Protein AF-A0A6N7XH49-F1 (afdb_monomer_lite)

Secondary structure (DSSP, 8-state):
--PPP----------------------PPEEEEEETT-HHHHHHHHHHHHHHT-EEEEEPTTTGGG----TTSEEEEES-TTTS-GGGTTTSEEEEE--SSHHHHHHHHHHHHHHHS---EEEEEETT-HHHHGGGGGSSSEEEEE-S-HHHHHHHHHHHHHTT--EEEEES-TTTS-HHHHHHTT-EEE--SSHHHHHHHHH---TT-EEEEETT-HHHHHHHHHHHHHTT-EEEEE---SPEEEEEE-BTTB------EEEE--HHHHHHHHHHHHHHHTT-TTTEEEE----PPPSEEEEETTEEEEEE-S-TTS--S-EEEEEESTTPPPEEEEE--HHHHHHHHHHHHHHHHHTT--

InterPro domains:
  IPR007253 Cell wall binding repeat 2 [PF04122] (96-181)

Sequence (362 aa):
MRKICFSLIFILSIIFLTTTSQARDIDMENVIVVSKQSPSDILPAVTLSNYIGTDFMLLDKEQISNIKFDKNKNYILVGGKCSLNDNLFKDLNYIRISGENRYETSISVLEYANKHKKVDKVNLVSGNSYADSSIVASSKNISILVSDNIETNTRIKNILDSMGILDRVVVGGNLKIGDDIVSFFNSKRISGKDRYNTSRVFSGINNNGYIYSESGSYFNNIMDARQSLIESKGFILKNSTKTKIIFTLSQVNSRQELSEFLIENDKKLLKLYNDINKGIAENNKSKIIATSPTNTAYAIKIIYNKDILYITDKNLNDNHESMHIAISKNSSHLKEYIVKDNNLIKQLVDSINHSIYSEYSL

Radius of gyration: 27.32 Å; chains: 1; bounding box: 99×54×90 Å

pLDDT: mean 79.16, std 19.07, range [30.12, 98.56]

Organism: NCBI:txid2652282

Structure (mmCIF, N/CA/C/O backbone):
data_AF-A0A6N7XH49-F1
#
_entry.id   AF-A0A6N7XH49-F1
#
loop_
_atom_site.group_PDB
_atom_site.id
_atom_site.type_symbol
_atom_site.label_atom_id
_atom_site.label_alt_id
_atom_site.label_comp_id
_atom_site.label_asym_id
_atom_site.label_entity_id
_atom_site.label_seq_id
_atom_site.pdbx_PDB_ins_code
_atom_site.Cartn_x
_atom_site.Cartn_y
_atom_site.Cartn_z
_atom_site.occupancy
_atom_site.B_iso_or_equiv
_atom_site.auth_seq_id
_atom_site.auth_comp_id
_atom_site.auth_asym_id
_atom_site.auth_atom_id
_atom_site.pdbx_PDB_model_num
ATOM 1 N N . MET A 1 1 ? -63.639 31.528 58.552 1.00 44.09 1 MET A N 1
ATOM 2 C CA . MET A 1 1 ? -62.675 32.178 57.634 1.00 44.09 1 MET A CA 1
ATOM 3 C C . MET A 1 1 ? -61.643 32.965 58.436 1.00 44.09 1 MET A C 1
ATOM 5 O O . MET A 1 1 ? -61.959 34.038 58.921 1.00 44.09 1 MET A O 1
ATOM 9 N N . ARG A 1 2 ? -60.431 32.423 58.594 1.00 32.12 2 ARG A N 1
ATOM 10 C CA . ARG A 1 2 ? -59.195 33.146 58.950 1.00 32.12 2 ARG A CA 1
ATOM 11 C C . ARG A 1 2 ? -58.042 32.283 58.426 1.00 32.12 2 ARG A C 1
ATOM 13 O O . ARG A 1 2 ? -57.845 31.179 58.918 1.00 32.12 2 ARG A O 1
ATOM 20 N N . LYS A 1 3 ? -57.376 32.726 57.356 1.00 36.44 3 LYS A N 1
ATOM 21 C CA . LYS A 1 3 ? -56.193 32.055 56.797 1.00 36.44 3 LYS A CA 1
ATOM 22 C C . LYS A 1 3 ? -54.983 32.480 57.628 1.00 36.44 3 LYS A C 1
ATOM 24 O O . LYS A 1 3 ? -54.671 33.665 57.671 1.00 36.44 3 LYS A O 1
ATOM 29 N N . ILE A 1 4 ? -54.342 31.522 58.292 1.00 36.50 4 ILE A N 1
ATOM 30 C CA . ILE A 1 4 ? -53.039 31.695 58.938 1.00 36.50 4 ILE A CA 1
ATOM 31 C C . ILE A 1 4 ? -51.984 31.267 57.919 1.00 36.50 4 ILE A C 1
ATOM 33 O O . ILE A 1 4 ? -52.044 30.169 57.371 1.00 36.50 4 ILE A O 1
ATOM 37 N N . CYS A 1 5 ? -51.068 32.185 57.632 1.00 35.72 5 CYS A N 1
ATOM 38 C CA . CYS A 1 5 ? -49.926 32.007 56.751 1.00 35.72 5 CYS A CA 1
ATOM 39 C C . CYS A 1 5 ? -48.794 31.363 57.566 1.00 35.72 5 CYS A C 1
ATOM 41 O O . CYS A 1 5 ? -48.322 31.978 58.520 1.00 35.72 5 CYS A O 1
ATOM 43 N N . PHE A 1 6 ? -48.375 30.143 57.222 1.00 33.03 6 PHE A N 1
ATOM 44 C CA . PHE A 1 6 ? -47.138 29.551 57.738 1.00 33.03 6 PHE A CA 1
ATOM 45 C C . PHE A 1 6 ? -46.103 29.534 56.614 1.00 33.03 6 PHE A C 1
ATOM 47 O O . PHE A 1 6 ? -46.231 28.799 55.638 1.00 33.03 6 PHE A O 1
ATOM 54 N N . SER A 1 7 ? -45.098 30.396 56.761 1.00 35.34 7 SER A N 1
ATOM 55 C CA . SER A 1 7 ? -43.869 30.384 55.973 1.00 35.34 7 SER A CA 1
ATOM 56 C C . SER A 1 7 ? -43.038 29.172 56.396 1.00 35.34 7 SER A C 1
ATOM 58 O O . SER A 1 7 ? -42.635 29.074 57.556 1.00 35.34 7 SER A O 1
ATOM 60 N N . LEU A 1 8 ? -42.821 28.231 55.476 1.00 31.81 8 LEU A N 1
ATOM 61 C CA . LEU A 1 8 ? -41.956 27.075 55.690 1.00 31.81 8 LEU A CA 1
ATOM 62 C C . LEU A 1 8 ? -40.540 27.445 55.223 1.00 31.81 8 LEU A C 1
ATOM 64 O O . LEU A 1 8 ? -40.261 27.504 54.027 1.00 31.81 8 LEU A O 1
ATOM 68 N N . ILE A 1 9 ? -39.658 27.734 56.178 1.00 34.97 9 ILE A N 1
ATOM 69 C CA . ILE A 1 9 ? -38.231 27.975 55.938 1.00 34.97 9 ILE A CA 1
ATOM 70 C C . ILE A 1 9 ? -37.566 26.618 55.679 1.00 34.97 9 ILE A C 1
ATOM 72 O O . ILE A 1 9 ? -37.428 25.802 56.587 1.00 34.97 9 ILE A O 1
ATOM 76 N N . PHE A 1 10 ? -37.166 26.369 54.432 1.00 30.12 10 PHE A N 1
ATOM 77 C CA . PHE A 1 10 ? -36.378 25.197 54.053 1.00 30.12 10 PHE A CA 1
ATOM 78 C C . PHE A 1 10 ? -34.899 25.490 54.343 1.00 30.12 10 PHE A C 1
ATOM 80 O O . PHE A 1 10 ? -34.257 26.261 53.630 1.00 30.12 10 PHE A O 1
ATOM 87 N N . ILE A 1 11 ? -34.354 24.908 55.414 1.00 34.72 11 ILE A N 1
ATOM 88 C CA . ILE A 1 11 ? -32.915 24.947 55.698 1.00 34.72 11 ILE A CA 1
ATOM 89 C C . ILE A 1 11 ? -32.252 23.898 54.801 1.00 34.72 11 ILE A C 1
ATOM 91 O O . ILE A 1 11 ? -32.282 22.703 55.093 1.00 34.72 11 ILE A O 1
ATOM 95 N N . LEU A 1 12 ? -31.688 24.346 53.679 1.00 30.44 12 LEU A N 1
ATOM 96 C CA . LEU A 1 12 ? -30.903 23.505 52.780 1.00 30.44 12 LEU A CA 1
ATOM 97 C C . LEU A 1 12 ? -29.551 23.209 53.445 1.00 30.44 12 LEU A C 1
ATOM 99 O O . LEU A 1 12 ? -28.690 24.081 53.558 1.00 30.44 12 LEU A O 1
ATOM 103 N N . SER A 1 13 ? -29.378 21.982 53.924 1.00 34.06 13 SER A N 1
ATOM 104 C CA . SER A 1 13 ? -28.109 21.491 54.460 1.00 34.06 13 SER A CA 1
ATOM 105 C C . SER A 1 13 ? -27.119 21.355 53.300 1.00 34.06 13 SER A C 1
ATOM 107 O O . SER A 1 13 ? -27.245 20.460 52.467 1.00 34.06 13 SER A O 1
ATOM 109 N N . ILE A 1 14 ? -26.145 22.262 53.216 1.00 36.72 14 ILE A N 1
ATOM 110 C CA . ILE A 1 14 ? -25.042 22.162 52.256 1.00 36.72 14 ILE A CA 1
ATOM 111 C C . ILE A 1 14 ? -24.095 21.076 52.769 1.00 36.72 14 ILE A C 1
ATOM 113 O O . ILE A 1 14 ? -23.249 21.317 53.627 1.00 36.72 14 ILE A O 1
ATOM 117 N N . ILE A 1 15 ? -24.260 19.858 52.257 1.00 38.66 15 ILE A N 1
ATOM 118 C CA . ILE A 1 15 ? -23.256 18.808 52.397 1.00 38.66 15 ILE A CA 1
ATOM 119 C C . ILE A 1 15 ? -22.148 19.148 51.400 1.00 38.66 15 ILE A C 1
ATOM 121 O O . ILE A 1 15 ? -22.316 18.992 50.191 1.00 38.66 15 ILE A O 1
ATOM 125 N N . PHE A 1 16 ? -21.012 19.632 51.900 1.00 32.69 16 PHE A N 1
ATOM 126 C CA . PHE A 1 16 ? -19.777 19.659 51.126 1.00 32.69 16 PHE A CA 1
ATOM 127 C C . PHE A 1 16 ? -19.343 18.208 50.877 1.00 32.69 16 PHE A C 1
ATOM 129 O O . PHE A 1 16 ? -18.677 17.602 51.713 1.00 32.69 16 PHE A O 1
ATOM 136 N N . LEU A 1 17 ? -19.722 17.635 49.730 1.00 31.45 17 LEU A N 1
ATOM 137 C CA . LEU A 1 17 ? -18.968 16.515 49.178 1.00 31.45 17 LEU A CA 1
ATOM 138 C C . LEU A 1 17 ? -17.657 17.087 48.644 1.00 31.45 17 LEU A C 1
ATOM 140 O O . LEU A 1 17 ? -17.631 17.763 47.614 1.00 31.45 17 LEU A O 1
ATOM 144 N N . THR A 1 18 ? -16.566 16.820 49.355 1.00 33.66 18 THR A N 1
ATOM 145 C CA . THR A 1 18 ? -15.218 16.963 48.813 1.00 33.66 18 THR A CA 1
ATOM 146 C C . THR A 1 18 ? -15.099 16.005 47.636 1.00 33.66 18 THR A C 1
ATOM 148 O O . THR A 1 18 ? -14.866 14.810 47.817 1.00 33.66 18 THR A O 1
ATOM 151 N N . THR A 1 19 ? -15.314 16.518 46.426 1.00 33.03 19 THR A N 1
ATOM 152 C CA . THR A 1 19 ? -14.930 15.805 45.214 1.00 33.03 19 THR A CA 1
ATOM 153 C C . THR A 1 19 ? -13.417 15.677 45.262 1.00 33.03 19 THR A C 1
ATOM 155 O O . THR A 1 19 ? -12.672 16.658 45.231 1.00 33.03 19 THR A O 1
ATOM 158 N N . THR A 1 20 ? -12.954 14.444 45.440 1.00 34.53 20 THR A N 1
ATOM 159 C CA . THR A 1 20 ? -11.576 14.097 45.145 1.00 34.53 20 THR A CA 1
ATOM 160 C C . THR A 1 20 ? -11.312 14.530 43.710 1.00 34.53 20 THR A C 1
ATOM 162 O O . THR A 1 20 ? -12.116 14.289 42.810 1.00 34.53 20 THR A O 1
ATOM 165 N N . SER A 1 21 ? -10.208 15.243 43.522 1.00 38.50 21 SER A N 1
ATOM 166 C CA . SER A 1 21 ? -9.687 15.647 42.224 1.00 38.50 21 SER A CA 1
ATOM 167 C C . SER A 1 21 ? -9.434 14.404 41.362 1.00 38.50 21 SER A C 1
ATOM 169 O O . SER A 1 21 ? -8.310 13.910 41.301 1.00 38.50 21 SER A O 1
ATOM 171 N N . GLN A 1 22 ? -10.458 13.893 40.677 1.00 36.94 22 GLN A N 1
ATOM 172 C CA . GLN A 1 22 ? -10.236 13.210 39.415 1.00 36.94 22 GLN A CA 1
ATOM 173 C C . GLN A 1 22 ? -9.822 14.295 38.431 1.00 36.94 22 GLN A C 1
ATOM 175 O O . GLN A 1 22 ? -10.627 15.137 38.025 1.00 36.94 22 GLN A O 1
ATOM 180 N N . ALA A 1 23 ? -8.528 14.304 38.109 1.00 34.19 23 ALA A N 1
ATOM 181 C CA . ALA A 1 23 ? -8.053 14.928 36.893 1.00 34.19 23 ALA A CA 1
ATOM 182 C C . ALA A 1 23 ? -9.012 14.511 35.772 1.00 34.19 23 ALA A C 1
ATOM 184 O O . ALA A 1 23 ? -9.321 13.330 35.623 1.00 34.19 23 ALA A O 1
ATOM 185 N N . ARG A 1 24 ? -9.552 15.488 35.042 1.00 34.00 24 ARG A N 1
ATOM 186 C CA . ARG A 1 24 ? -10.224 15.195 33.782 1.00 34.00 24 ARG A CA 1
ATOM 187 C C . ARG A 1 24 ? -9.168 14.519 32.917 1.00 34.00 24 ARG A C 1
ATOM 189 O O . ARG A 1 24 ? -8.242 15.204 32.487 1.00 34.00 24 ARG A O 1
ATOM 196 N N . ASP A 1 25 ? -9.285 13.212 32.709 1.00 37.34 25 ASP A N 1
ATOM 197 C CA . ASP A 1 25 ? -8.645 12.554 31.579 1.00 37.34 25 ASP A CA 1
ATOM 198 C C . ASP A 1 25 ? -9.188 13.276 30.348 1.00 37.34 25 ASP A C 1
ATOM 200 O O . ASP A 1 25 ? -10.340 13.108 29.945 1.00 37.34 25 ASP A O 1
ATOM 204 N N . ILE A 1 26 ? -8.396 14.208 29.825 1.00 44.50 26 ILE A N 1
ATOM 205 C CA . ILE A 1 26 ? -8.597 14.701 28.474 1.00 44.50 26 ILE A CA 1
ATOM 206 C C . ILE A 1 26 ? -8.398 13.449 27.631 1.00 44.50 26 ILE A C 1
ATOM 208 O O . ILE A 1 26 ? -7.299 12.898 27.630 1.00 44.50 26 ILE A O 1
ATOM 212 N N . ASP A 1 27 ? -9.463 12.959 26.997 1.00 62.69 27 ASP A N 1
ATOM 213 C CA . ASP A 1 27 ? -9.373 11.908 25.988 1.00 62.69 27 ASP A CA 1
ATOM 214 C C . ASP A 1 27 ? -8.509 12.471 24.855 1.00 62.69 27 ASP A C 1
ATOM 216 O O . ASP A 1 27 ? -8.976 13.221 23.995 1.00 62.69 27 ASP A O 1
ATOM 220 N N . MET A 1 28 ? -7.195 12.284 24.989 1.00 71.12 28 MET A N 1
ATOM 221 C CA . MET A 1 28 ? -6.205 12.882 24.109 1.00 71.12 28 MET A CA 1
ATOM 222 C C . MET A 1 28 ? -6.450 12.334 22.711 1.00 71.12 28 MET A C 1
ATOM 224 O O . MET A 1 28 ? -6.465 11.121 22.494 1.00 71.12 28 MET A O 1
ATOM 228 N N . GLU A 1 29 ? -6.630 13.244 21.759 1.00 88.50 29 GLU A N 1
ATOM 229 C CA . GLU A 1 29 ? -6.906 12.884 20.378 1.00 88.50 29 GLU A CA 1
ATOM 230 C C . GLU A 1 29 ? -5.780 11.994 19.837 1.00 88.50 29 GLU A C 1
ATOM 232 O O . GLU A 1 29 ? -4.592 12.319 19.939 1.00 88.50 29 GLU A O 1
ATOM 237 N N . ASN A 1 30 ? -6.161 10.846 19.279 1.00 92.44 30 ASN A N 1
ATOM 238 C CA . ASN A 1 30 ? -5.215 9.947 18.636 1.00 92.44 30 ASN A CA 1
ATOM 239 C C . ASN A 1 30 ? -4.807 10.509 17.264 1.00 92.44 30 ASN A C 1
ATOM 241 O O . ASN A 1 30 ? -5.609 11.136 16.571 1.00 92.44 30 ASN A O 1
ATOM 245 N N . VAL A 1 31 ? -3.565 10.253 16.860 1.00 95.88 31 VAL A N 1
ATOM 246 C CA . VAL A 1 31 ? -3.043 10.507 15.514 1.00 95.88 31 VAL A CA 1
ATOM 247 C C . VAL A 1 31 ? -2.265 9.281 15.074 1.00 95.88 31 VAL A C 1
ATOM 249 O O . VAL A 1 31 ? -1.282 8.895 15.710 1.00 95.88 31 VAL A O 1
ATOM 252 N N . ILE A 1 32 ? -2.665 8.669 13.964 1.00 96.50 32 ILE A N 1
ATOM 253 C CA . ILE A 1 32 ? -1.879 7.596 13.355 1.00 96.50 32 ILE A CA 1
ATOM 254 C C . ILE A 1 32 ? -0.749 8.206 12.546 1.00 96.50 32 ILE A C 1
ATOM 256 O O . ILE A 1 32 ? -0.992 9.024 11.665 1.00 96.50 32 ILE A O 1
ATOM 260 N N . VAL A 1 33 ? 0.478 7.776 12.820 1.00 95.44 33 VAL A N 1
ATOM 261 C CA . VAL A 1 33 ? 1.678 8.229 12.123 1.00 95.44 33 VAL A CA 1
ATOM 262 C C . VAL A 1 33 ? 2.291 7.067 11.363 1.00 95.44 33 VAL A C 1
ATOM 264 O O . VAL A 1 33 ? 2.567 6.020 11.944 1.00 95.44 33 VAL A O 1
ATOM 267 N N . VAL A 1 34 ? 2.560 7.255 10.076 1.00 92.56 34 VAL A N 1
ATOM 268 C CA . VAL A 1 34 ? 3.302 6.288 9.257 1.00 92.56 34 VAL A CA 1
ATOM 269 C C . VAL A 1 34 ? 4.401 6.998 8.488 1.00 92.56 34 VAL A C 1
ATOM 271 O O . VAL A 1 34 ? 4.222 8.125 8.032 1.00 92.56 34 VAL A O 1
ATOM 274 N N . SER A 1 35 ? 5.556 6.355 8.349 1.00 85.50 35 SER A N 1
ATOM 275 C CA . SER A 1 35 ? 6.638 6.903 7.536 1.00 85.50 35 SER A CA 1
ATOM 276 C C . SER A 1 35 ? 6.305 6.759 6.061 1.00 85.50 35 SER A C 1
ATOM 278 O O . SER A 1 35 ? 5.970 5.668 5.595 1.00 85.50 35 SER A O 1
ATOM 280 N N . LYS A 1 36 ? 6.488 7.841 5.308 1.00 79.25 36 LYS A N 1
ATOM 281 C CA . LYS A 1 36 ? 6.398 7.808 3.854 1.00 79.25 36 LYS A CA 1
ATOM 282 C C . LYS A 1 36 ? 7.424 6.838 3.262 1.00 79.25 36 LYS A C 1
ATOM 284 O O . LYS A 1 36 ? 7.084 6.088 2.357 1.00 79.25 36 LYS A O 1
ATOM 289 N N . GLN A 1 37 ? 8.601 6.715 3.883 1.00 73.00 37 GLN A N 1
ATOM 290 C CA . GLN A 1 37 ? 9.657 5.764 3.513 1.00 73.00 37 GLN A CA 1
ATOM 291 C C . GLN A 1 37 ? 9.303 4.285 3.770 1.00 73.00 37 GLN A C 1
ATOM 293 O O . GLN A 1 37 ? 10.103 3.413 3.430 1.00 73.00 37 GLN A O 1
ATOM 298 N N . SER A 1 38 ? 8.125 3.972 4.328 1.00 75.88 38 SER A N 1
ATOM 299 C CA . SER A 1 38 ? 7.613 2.598 4.427 1.00 75.88 38 SER A CA 1
ATOM 300 C C . SER A 1 38 ? 6.293 2.423 3.667 1.00 75.88 38 SER A C 1
ATOM 302 O O . SER A 1 38 ? 5.227 2.323 4.278 1.00 75.88 38 SER A O 1
ATOM 304 N N . PRO A 1 39 ? 6.327 2.333 2.323 1.00 71.62 39 PRO A N 1
ATOM 305 C CA . PRO A 1 39 ? 5.120 2.257 1.496 1.00 71.62 39 PRO A CA 1
ATOM 306 C C . PRO A 1 39 ? 4.195 1.110 1.889 1.00 71.62 39 PRO A C 1
ATOM 308 O O . PRO A 1 39 ? 2.971 1.235 1.884 1.00 71.62 39 PRO A O 1
ATOM 311 N N . SER A 1 40 ? 4.787 -0.020 2.269 1.00 75.94 40 SER A 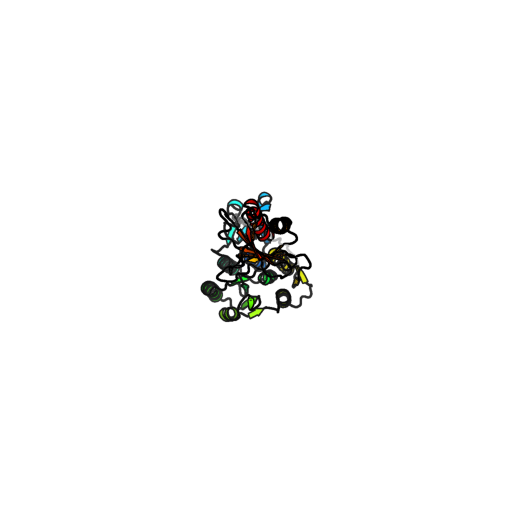N 1
ATOM 312 C CA . SER A 1 40 ? 4.048 -1.209 2.669 1.00 75.94 40 SER A CA 1
ATOM 313 C C . SER A 1 40 ? 3.242 -1.032 3.956 1.00 75.94 40 SER A C 1
ATOM 315 O O . SER A 1 40 ? 2.267 -1.753 4.141 1.00 75.94 40 SER A O 1
ATOM 317 N N . ASP A 1 41 ? 3.607 -0.070 4.808 1.00 85.69 41 ASP A N 1
ATOM 318 C CA . ASP A 1 41 ? 2.907 0.211 6.064 1.00 85.69 41 ASP A CA 1
A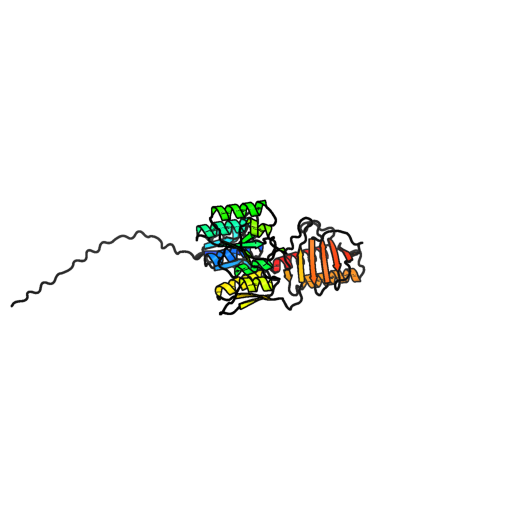TOM 319 C C . ASP A 1 41 ? 1.825 1.295 5.898 1.00 85.69 41 ASP A C 1
ATOM 321 O O . ASP A 1 41 ? 0.905 1.370 6.714 1.00 85.69 41 ASP A O 1
ATOM 325 N N . ILE A 1 42 ? 1.884 2.106 4.828 1.00 89.12 42 ILE A N 1
ATOM 326 C CA . ILE A 1 42 ? 0.946 3.219 4.593 1.00 89.12 42 ILE A CA 1
ATOM 327 C C . ILE A 1 42 ? -0.496 2.715 4.496 1.00 89.12 42 ILE A C 1
ATOM 329 O O . ILE A 1 42 ? -1.385 3.278 5.132 1.00 89.12 42 ILE A O 1
ATOM 333 N N . LEU A 1 43 ? -0.753 1.654 3.727 1.00 91.19 43 LEU A N 1
ATOM 334 C CA . LEU A 1 43 ? -2.120 1.167 3.524 1.00 91.19 43 LEU A CA 1
ATOM 335 C C . LEU A 1 43 ? -2.749 0.585 4.806 1.00 91.19 43 LEU A C 1
ATOM 337 O O . LEU A 1 43 ? -3.865 0.998 5.144 1.00 91.19 43 LEU A O 1
ATOM 341 N N . PRO A 1 44 ? -2.073 -0.305 5.566 1.00 93.69 44 PRO A N 1
ATOM 342 C CA . PRO A 1 44 ? -2.544 -0.692 6.894 1.00 93.69 44 PRO A CA 1
ATOM 343 C C . PRO A 1 44 ? -2.802 0.516 7.808 1.00 93.69 44 PRO A C 1
ATOM 345 O O . PRO A 1 44 ? -3.866 0.601 8.417 1.00 93.69 44 PRO A O 1
ATOM 348 N N . ALA A 1 45 ? -1.896 1.498 7.847 1.00 95.88 45 ALA A N 1
ATOM 349 C CA . ALA A 1 45 ? -2.046 2.688 8.686 1.00 95.88 45 ALA A CA 1
ATOM 350 C C . ALA A 1 45 ? -3.262 3.553 8.303 1.00 95.88 45 ALA A C 1
ATOM 352 O O . ALA A 1 45 ? -4.059 3.932 9.163 1.00 95.88 45 ALA A O 1
ATOM 353 N N . VAL A 1 46 ? -3.442 3.839 7.010 1.00 96.44 46 VAL A N 1
ATOM 354 C CA . VAL A 1 46 ? -4.582 4.624 6.510 1.00 96.44 46 VAL A CA 1
ATOM 355 C C . VAL A 1 46 ? -5.896 3.906 6.778 1.00 96.44 46 VAL A C 1
ATOM 357 O O . VAL A 1 46 ? -6.861 4.536 7.210 1.00 96.44 46 VAL A O 1
ATOM 360 N N . THR A 1 47 ? -5.948 2.591 6.566 1.00 96.81 47 THR A N 1
ATOM 361 C CA . THR A 1 47 ? -7.183 1.827 6.793 1.00 96.81 47 THR A CA 1
ATOM 362 C C . THR A 1 47 ? -7.515 1.696 8.275 1.00 96.81 47 THR A C 1
ATOM 364 O O . THR A 1 47 ? -8.689 1.795 8.626 1.00 96.81 47 THR A O 1
ATOM 367 N N . LEU A 1 48 ? -6.511 1.607 9.159 1.00 97.69 48 LEU A N 1
ATOM 368 C CA . LEU A 1 48 ? -6.716 1.742 10.602 1.00 97.69 48 LEU A CA 1
ATOM 369 C C . LEU A 1 48 ? -7.320 3.102 10.949 1.00 97.69 48 LEU A C 1
ATOM 371 O O . LEU A 1 48 ? -8.317 3.168 11.665 1.00 97.69 48 LEU A O 1
ATOM 375 N N . SER A 1 49 ? -6.756 4.177 10.395 1.00 96.50 49 SER A N 1
ATOM 376 C CA . SER A 1 49 ? -7.243 5.534 10.626 1.00 96.50 49 SER A CA 1
ATOM 377 C C . SER A 1 49 ? -8.683 5.728 10.158 1.00 96.50 49 SER A C 1
ATOM 379 O O . SER A 1 49 ? -9.505 6.253 10.908 1.00 96.50 49 SER A O 1
ATOM 381 N N . ASN A 1 50 ? -9.017 5.235 8.965 1.00 96.44 50 ASN A N 1
ATOM 382 C CA . ASN A 1 50 ? -10.382 5.244 8.441 1.00 96.44 50 ASN A CA 1
ATOM 383 C C . ASN A 1 50 ? -11.350 4.438 9.322 1.00 96.44 50 ASN A C 1
ATOM 385 O O . ASN A 1 50 ? -12.515 4.812 9.467 1.00 96.44 50 ASN A O 1
ATOM 389 N N . TYR A 1 51 ? -10.882 3.313 9.869 1.00 96.44 51 TYR A N 1
ATOM 390 C CA . TYR A 1 51 ? -11.690 2.392 10.662 1.00 96.44 51 TYR A CA 1
ATOM 391 C C . TYR A 1 51 ? -12.054 2.965 12.035 1.00 96.44 51 TYR A C 1
ATOM 393 O O . TYR A 1 51 ? -13.224 2.905 12.430 1.00 96.44 51 TYR A O 1
ATOM 401 N N . ILE A 1 52 ? -11.073 3.536 12.743 1.00 93.44 52 ILE A N 1
ATOM 402 C CA . ILE A 1 52 ? -11.281 4.110 14.082 1.00 93.44 52 ILE A CA 1
ATOM 403 C C . ILE A 1 52 ? -11.701 5.587 14.049 1.00 93.44 52 ILE A C 1
ATOM 405 O O . ILE A 1 52 ? -12.178 6.093 15.057 1.00 93.44 52 ILE A O 1
ATOM 409 N N . GLY A 1 53 ? -11.589 6.262 12.898 1.00 92.19 53 GLY A N 1
ATOM 410 C CA . GLY A 1 53 ? -12.037 7.646 12.717 1.00 92.19 53 GLY A CA 1
ATOM 411 C C . GLY A 1 53 ? -11.101 8.682 13.341 1.00 92.19 53 GLY A C 1
ATOM 412 O O . GLY A 1 53 ? -11.571 9.627 13.961 1.00 92.19 53 GLY A O 1
ATOM 413 N N . THR A 1 54 ? -9.790 8.488 13.197 1.00 90.62 54 THR A N 1
ATOM 414 C CA . THR A 1 54 ? -8.740 9.336 13.793 1.00 90.62 54 THR A CA 1
ATOM 415 C C . THR A 1 54 ? -7.929 10.067 12.724 1.00 90.62 54 THR A C 1
ATOM 417 O O . THR A 1 54 ? -7.923 9.659 11.556 1.00 90.62 54 THR A O 1
ATOM 420 N N . ASP A 1 55 ? -7.195 11.105 13.116 1.00 93.12 55 ASP A N 1
ATOM 421 C CA . ASP A 1 55 ? -6.246 11.790 12.247 1.00 93.12 55 ASP A CA 1
ATOM 422 C C . ASP A 1 55 ? -5.163 10.843 11.711 1.00 93.12 55 ASP A C 1
ATOM 424 O O . ASP A 1 55 ? -4.738 9.881 12.356 1.00 93.12 55 ASP A O 1
ATOM 428 N N . PHE A 1 56 ? -4.710 11.133 10.495 1.00 93.19 56 PHE A N 1
ATOM 429 C CA . PHE A 1 56 ? -3.635 10.414 9.825 1.00 93.19 56 PHE A CA 1
ATOM 430 C C . PHE A 1 56 ? -2.537 11.398 9.447 1.00 93.19 56 PHE A C 1
ATOM 432 O O . PHE A 1 56 ? -2.780 12.375 8.740 1.00 93.19 56 PHE A O 1
ATOM 439 N N . MET A 1 57 ? -1.325 11.107 9.894 1.00 92.75 57 MET A N 1
ATOM 440 C CA . MET A 1 57 ? -0.130 11.874 9.620 1.00 92.75 57 MET A CA 1
ATOM 441 C C . MET A 1 57 ? 0.870 11.002 8.873 1.00 92.75 57 MET A C 1
ATOM 443 O O . MET A 1 57 ? 1.349 9.977 9.356 1.00 92.75 57 MET A O 1
ATOM 447 N N . LEU A 1 58 ? 1.229 11.454 7.683 1.00 88.94 58 LEU A N 1
ATOM 448 C CA . LEU A 1 58 ? 2.325 10.881 6.931 1.00 88.94 58 LEU A CA 1
ATOM 449 C C . LEU A 1 58 ? 3.612 11.617 7.300 1.00 88.94 58 LEU A C 1
ATOM 451 O O . LEU A 1 58 ? 3.735 12.815 7.055 1.00 88.94 58 LEU A O 1
ATOM 455 N N . LEU A 1 59 ? 4.567 10.900 7.883 1.00 87.88 59 LEU A N 1
ATOM 456 C CA . LEU A 1 59 ? 5.858 11.458 8.245 1.00 87.88 59 LEU A CA 1
ATOM 457 C C . LEU A 1 59 ? 6.840 11.324 7.089 1.00 87.88 59 LEU A C 1
ATOM 459 O O . LEU A 1 59 ? 7.194 10.210 6.697 1.00 87.88 59 LEU A O 1
ATOM 463 N N . ASP A 1 60 ? 7.332 12.457 6.605 1.00 82.94 60 ASP A N 1
ATOM 464 C CA . ASP A 1 60 ? 8.412 12.488 5.635 1.00 82.94 60 ASP A CA 1
ATOM 465 C C . ASP A 1 60 ? 9.755 12.745 6.306 1.00 82.94 60 ASP A C 1
ATOM 467 O O . ASP A 1 60 ? 9.930 13.776 6.959 1.00 82.94 60 ASP A O 1
ATOM 471 N N . LYS A 1 61 ? 10.722 11.836 6.133 1.00 72.44 61 LYS A N 1
ATOM 472 C CA . LYS A 1 61 ? 12.058 11.989 6.711 1.00 72.44 61 LYS A CA 1
ATOM 473 C C . LYS A 1 61 ? 12.735 13.308 6.336 1.00 72.44 61 LYS A C 1
ATOM 475 O O . LYS A 1 61 ? 13.450 13.859 7.170 1.00 72.44 61 LYS A O 1
ATOM 480 N N . GLU A 1 62 ? 12.489 13.823 5.133 1.00 69.56 62 GLU A N 1
ATOM 481 C CA . GLU A 1 62 ? 13.059 15.095 4.667 1.00 69.56 62 GLU A CA 1
ATOM 482 C C . GLU A 1 62 ? 12.465 16.310 5.403 1.00 69.56 62 GLU A C 1
ATOM 484 O O . GLU A 1 62 ? 13.131 17.332 5.558 1.00 69.56 62 GLU A O 1
ATOM 489 N N . GLN A 1 63 ? 11.252 16.175 5.949 1.00 70.94 63 GLN A N 1
ATOM 490 C CA . GLN A 1 63 ? 10.528 17.244 6.643 1.00 70.94 63 GLN A CA 1
ATOM 491 C C . GLN A 1 63 ? 10.548 17.104 8.171 1.00 70.94 63 GLN A C 1
ATOM 493 O O . GLN A 1 63 ? 10.065 17.996 8.870 1.00 70.94 63 GLN A O 1
ATOM 498 N N . ILE A 1 64 ? 11.140 16.028 8.708 1.00 75.19 64 ILE A N 1
ATOM 499 C CA . ILE A 1 64 ? 11.192 15.745 10.153 1.00 75.19 64 ILE A CA 1
ATOM 500 C C . ILE A 1 64 ? 11.706 16.939 10.964 1.00 75.19 64 ILE A C 1
ATOM 502 O O . ILE A 1 64 ? 11.166 17.215 12.033 1.00 75.19 64 ILE A O 1
ATOM 506 N N . SER A 1 65 ? 12.717 17.666 10.475 1.00 74.12 65 SER A N 1
ATOM 507 C CA . SER A 1 65 ? 13.308 18.799 11.206 1.00 74.12 65 SER A CA 1
ATOM 508 C C . SER A 1 65 ? 12.332 19.952 11.452 1.00 74.12 65 SER A C 1
ATOM 510 O O . SER A 1 65 ? 12.563 20.765 12.345 1.00 74.12 65 SER A O 1
ATOM 512 N N . ASN A 1 66 ? 11.253 20.032 10.672 1.00 77.94 66 ASN A N 1
ATOM 513 C CA . ASN A 1 66 ? 10.297 21.137 10.701 1.00 77.94 66 ASN A CA 1
ATOM 514 C C . ASN A 1 66 ? 8.995 20.773 11.427 1.00 77.94 66 ASN A C 1
ATOM 516 O O . ASN A 1 66 ? 8.121 21.625 11.596 1.00 77.94 66 ASN A O 1
ATOM 520 N N . ILE A 1 67 ? 8.852 19.519 11.860 1.00 83.44 67 ILE A N 1
ATOM 521 C CA . ILE A 1 67 ? 7.624 19.024 12.468 1.00 83.44 67 ILE A CA 1
ATOM 522 C C . ILE A 1 67 ? 7.607 19.354 13.956 1.00 83.44 67 ILE A C 1
ATOM 524 O O . ILE A 1 67 ? 8.509 19.002 14.714 1.00 83.44 67 ILE A O 1
ATOM 528 N N . LYS A 1 68 ? 6.532 20.020 14.380 1.00 86.50 68 LYS A N 1
ATOM 529 C CA . LYS A 1 68 ? 6.216 20.253 15.787 1.00 86.50 68 LYS A CA 1
ATOM 530 C C . LYS A 1 68 ? 5.059 19.348 16.176 1.00 86.50 68 LYS A C 1
ATOM 532 O O . LYS A 1 68 ? 3.926 19.594 15.776 1.00 86.50 68 LYS A O 1
ATOM 537 N N . PHE A 1 69 ? 5.360 18.310 16.943 1.00 90.25 69 PHE A N 1
ATOM 538 C CA . PHE A 1 69 ? 4.341 17.435 17.503 1.00 90.25 69 PHE A CA 1
ATOM 539 C C . PHE A 1 69 ? 3.606 18.135 18.649 1.00 90.25 69 PHE A C 1
ATOM 541 O O . PHE A 1 69 ? 4.228 18.745 19.524 1.00 90.25 69 PHE A O 1
ATOM 548 N N . ASP A 1 70 ? 2.282 18.032 18.647 1.00 91.81 70 ASP A N 1
ATOM 549 C CA . ASP A 1 70 ? 1.445 18.447 19.766 1.00 91.81 70 ASP A CA 1
ATOM 550 C C . ASP A 1 70 ? 1.596 17.442 20.916 1.00 91.81 70 ASP A C 1
ATOM 552 O O . ASP A 1 70 ? 1.368 16.244 20.737 1.00 91.81 70 ASP A O 1
ATOM 556 N N . LYS A 1 71 ? 1.996 17.929 22.094 1.00 92.06 71 LYS A N 1
ATOM 557 C CA . LYS A 1 71 ? 2.177 17.107 23.300 1.00 92.06 71 LYS A CA 1
ATOM 558 C C . LYS A 1 71 ? 0.852 16.663 23.926 1.00 92.06 71 LYS A C 1
ATOM 560 O O . LYS A 1 71 ? 0.866 15.769 24.763 1.00 92.06 71 LYS A O 1
ATOM 565 N N . ASN A 1 72 ? -0.267 17.265 23.522 1.00 92.69 72 ASN A N 1
ATOM 566 C CA . ASN A 1 72 ? -1.608 16.926 24.001 1.00 92.69 72 ASN A CA 1
ATOM 567 C C . ASN A 1 72 ? -2.301 15.852 23.140 1.00 92.69 72 ASN A C 1
ATOM 569 O O . ASN A 1 72 ? -3.482 15.581 23.347 1.00 92.69 72 ASN A O 1
ATOM 573 N N . LYS A 1 73 ? -1.587 15.240 22.186 1.00 94.44 73 LYS A N 1
ATOM 574 C CA . LYS A 1 73 ? -2.087 14.145 21.344 1.00 94.44 73 LYS A CA 1
ATOM 575 C C . LYS A 1 73 ? -1.381 12.824 21.645 1.00 94.44 73 LYS A C 1
ATOM 577 O O . LYS A 1 73 ? -0.230 12.805 22.084 1.00 94.44 73 LYS A O 1
ATOM 582 N N . ASN A 1 74 ? -2.079 11.728 21.370 1.00 94.88 74 ASN A N 1
ATOM 583 C CA . ASN A 1 74 ? -1.540 10.373 21.432 1.00 94.88 74 ASN A CA 1
ATOM 584 C C . ASN A 1 74 ? -1.123 9.925 20.033 1.00 94.88 74 ASN A C 1
ATOM 586 O O . ASN A 1 74 ? -1.917 9.993 19.097 1.00 94.88 74 ASN A O 1
ATOM 590 N N . TYR A 1 75 ? 0.097 9.421 19.876 1.00 95.94 75 TYR A N 1
ATOM 591 C CA . TYR A 1 75 ? 0.598 8.988 18.572 1.00 95.94 75 TYR A CA 1
ATOM 592 C C . TYR A 1 75 ? 0.573 7.465 18.441 1.00 95.94 75 TYR A C 1
ATOM 594 O O . TYR A 1 75 ? 1.128 6.737 19.259 1.00 95.94 75 TYR A O 1
ATOM 602 N N . ILE A 1 76 ? -0.038 6.969 17.372 1.00 97.00 76 ILE A N 1
ATOM 603 C CA . ILE A 1 76 ? -0.043 5.550 17.017 1.00 97.00 76 ILE A CA 1
ATOM 604 C C . ILE A 1 76 ? 0.905 5.377 15.836 1.00 97.00 76 ILE A C 1
ATOM 606 O O . ILE A 1 76 ? 0.556 5.664 14.693 1.00 97.00 76 ILE A O 1
ATOM 610 N N . LEU A 1 77 ? 2.126 4.932 16.111 1.00 96.56 77 LEU A N 1
ATOM 611 C CA . LEU A 1 77 ? 3.159 4.745 15.099 1.00 96.56 77 LEU A CA 1
ATOM 612 C C . LEU A 1 77 ? 2.932 3.414 14.385 1.00 96.56 77 LEU A C 1
ATOM 614 O O . LEU A 1 77 ? 3.029 2.363 15.014 1.00 96.56 77 LEU A O 1
ATOM 618 N N . VAL A 1 78 ? 2.671 3.434 13.083 1.00 96.25 78 VAL A N 1
ATOM 619 C CA . VAL A 1 78 ? 2.546 2.220 12.270 1.00 96.25 78 VAL A CA 1
ATOM 620 C C . VAL A 1 78 ? 3.821 2.030 11.452 1.00 96.25 78 VAL A C 1
ATOM 622 O O . VAL A 1 78 ? 4.216 2.909 10.688 1.00 96.25 78 VAL A O 1
ATOM 625 N N . GLY A 1 79 ? 4.472 0.880 11.629 1.00 88.94 79 GLY A N 1
ATOM 626 C CA . GLY A 1 79 ? 5.720 0.521 10.952 1.00 88.94 79 GLY A CA 1
ATOM 627 C C . GLY A 1 79 ? 6.929 0.399 11.882 1.00 88.94 79 GLY A C 1
ATOM 628 O O . GLY A 1 79 ? 6.889 0.743 13.066 1.00 88.94 79 GLY A O 1
ATOM 629 N N . GLY A 1 80 ? 8.018 -0.157 11.351 1.00 84.62 80 GLY A N 1
ATOM 630 C CA . GLY A 1 80 ? 9.224 -0.488 12.118 1.00 84.62 80 GLY A CA 1
ATOM 631 C C . GLY A 1 80 ? 10.078 0.717 12.541 1.00 84.62 80 GLY A C 1
ATOM 632 O O . GLY A 1 80 ? 9.913 1.842 12.069 1.00 84.62 80 GLY A O 1
ATOM 633 N N . LYS A 1 81 ? 11.065 0.473 13.415 1.00 86.50 81 LYS A N 1
ATOM 634 C CA . LYS A 1 81 ? 11.983 1.519 13.916 1.00 86.50 81 LYS A CA 1
ATOM 635 C C . LYS A 1 81 ? 12.903 2.103 12.839 1.00 86.50 81 LYS A C 1
ATOM 637 O O . LYS A 1 81 ? 13.354 3.238 12.966 1.00 86.50 81 LYS A O 1
ATOM 642 N N . CYS A 1 82 ? 13.180 1.334 11.784 1.00 76.94 82 CYS A N 1
ATOM 643 C CA . CYS A 1 82 ? 13.996 1.783 10.655 1.00 76.94 82 CYS A CA 1
ATOM 644 C C . CYS A 1 82 ? 13.317 2.907 9.858 1.00 76.94 82 CYS A C 1
ATOM 646 O O . CYS A 1 82 ? 14.010 3.781 9.342 1.00 76.94 82 CYS A O 1
ATOM 648 N N . SER A 1 83 ? 11.982 2.898 9.772 1.00 74.06 83 SER A N 1
ATOM 649 C CA . SER A 1 83 ? 11.203 3.903 9.045 1.00 74.06 83 SER A CA 1
ATOM 650 C C . SER A 1 83 ? 10.708 5.030 9.959 1.00 74.06 83 SER A C 1
ATOM 652 O O . SER A 1 83 ? 10.723 6.194 9.567 1.00 74.06 83 SER A O 1
ATOM 654 N N . LEU A 1 84 ? 10.352 4.713 11.207 1.00 84.38 84 LEU A N 1
ATOM 655 C CA . LEU A 1 84 ? 9.955 5.678 12.236 1.00 84.38 84 LEU A CA 1
ATOM 656 C C . LEU A 1 84 ? 10.842 5.531 13.473 1.00 84.38 84 LEU A C 1
ATOM 658 O O . LEU A 1 84 ? 10.625 4.628 14.277 1.00 84.38 84 LEU A O 1
ATOM 662 N N . ASN A 1 85 ? 11.813 6.422 13.666 1.00 87.25 85 ASN A N 1
ATOM 663 C CA . ASN A 1 85 ? 12.719 6.356 14.816 1.00 87.25 85 ASN A CA 1
ATOM 664 C C . ASN A 1 85 ? 12.013 6.785 16.121 1.00 87.25 85 ASN A C 1
ATOM 666 O O . ASN A 1 85 ? 11.459 7.881 16.186 1.00 87.25 85 ASN A O 1
ATOM 670 N N . ASP A 1 86 ? 12.087 5.956 17.170 1.00 87.94 86 ASP A N 1
ATOM 671 C CA . ASP A 1 86 ? 11.513 6.232 18.503 1.00 87.94 86 ASP A CA 1
ATOM 672 C C . ASP A 1 86 ? 12.012 7.560 19.104 1.00 87.94 86 ASP A C 1
ATOM 674 O O . ASP A 1 86 ? 11.272 8.244 19.808 1.00 87.94 86 ASP A O 1
ATOM 678 N N . ASN A 1 87 ? 13.245 7.975 18.790 1.00 89.94 87 ASN A N 1
ATOM 679 C CA . ASN A 1 87 ? 13.830 9.215 19.309 1.00 89.94 87 ASN A CA 1
ATOM 680 C C . ASN A 1 87 ? 13.048 10.472 18.903 1.00 89.94 87 ASN A C 1
ATOM 682 O O . ASN A 1 87 ? 13.144 11.484 19.594 1.00 89.94 87 ASN A O 1
ATOM 686 N N . LEU A 1 88 ? 12.275 10.416 17.813 1.00 88.62 88 LEU A N 1
ATOM 687 C CA . LEU A 1 88 ? 11.407 11.513 17.372 1.00 88.62 88 LEU A CA 1
ATOM 688 C C . LEU A 1 88 ? 10.200 11.707 18.298 1.00 88.62 88 LEU A C 1
ATOM 690 O O . LEU A 1 88 ? 9.641 12.798 18.347 1.00 88.62 88 LEU A O 1
ATOM 694 N N . PHE A 1 89 ? 9.826 10.660 19.038 1.00 91.12 89 PHE A N 1
ATOM 695 C CA . PHE A 1 89 ? 8.628 10.610 19.874 1.00 91.12 89 PHE A CA 1
ATOM 696 C C . PHE A 1 89 ? 8.941 10.436 21.366 1.00 91.12 89 PHE A C 1
ATOM 698 O O . PHE A 1 89 ? 8.025 10.285 22.164 1.00 91.12 89 PHE A O 1
ATOM 705 N N . LYS A 1 90 ? 10.219 10.480 21.770 1.00 90.56 90 LYS A N 1
ATOM 706 C CA . LYS A 1 90 ? 10.672 10.192 23.146 1.00 90.56 90 LYS A CA 1
ATOM 707 C C . LYS A 1 90 ? 9.994 11.031 24.243 1.00 90.56 90 LYS A C 1
ATOM 709 O O . LYS A 1 90 ? 9.879 10.562 25.367 1.00 90.56 90 LYS A O 1
ATOM 714 N N . ASP A 1 91 ? 9.563 12.249 23.906 1.00 91.69 91 ASP A N 1
ATOM 715 C CA . ASP A 1 91 ? 8.931 13.205 24.826 1.00 91.69 91 ASP A CA 1
ATOM 716 C C . ASP A 1 91 ? 7.408 13.325 24.584 1.00 91.69 91 ASP A C 1
ATOM 718 O O . ASP A 1 91 ? 6.791 14.316 24.984 1.00 91.69 91 ASP A O 1
ATOM 722 N N . LEU A 1 92 ? 6.812 12.360 23.873 1.00 94.00 92 LEU A N 1
ATOM 723 C CA . LEU A 1 92 ? 5.398 12.308 23.489 1.00 94.00 92 LEU A CA 1
ATOM 724 C C . LEU A 1 92 ? 4.752 11.021 24.011 1.00 94.00 92 LEU A C 1
ATOM 726 O O . LEU A 1 92 ? 5.435 10.021 24.229 1.00 94.00 92 LEU A O 1
ATOM 730 N N . ASN A 1 93 ? 3.425 11.016 24.152 1.00 94.94 93 ASN A N 1
ATOM 731 C CA . ASN A 1 93 ? 2.701 9.773 24.396 1.00 94.94 93 ASN A CA 1
ATOM 732 C C . ASN A 1 93 ? 2.523 9.022 23.074 1.00 94.94 93 ASN A C 1
ATOM 734 O O . ASN A 1 93 ? 1.854 9.521 22.165 1.00 94.94 93 ASN A O 1
ATOM 738 N N . TYR A 1 94 ? 3.124 7.840 22.945 1.00 95.81 94 TYR A N 1
ATOM 739 C CA . TYR A 1 94 ? 2.984 7.041 21.735 1.00 95.81 94 TYR A CA 1
ATOM 740 C C . TYR A 1 94 ? 2.948 5.539 22.005 1.00 95.81 94 TYR A C 1
ATOM 742 O O . TYR A 1 94 ? 3.527 5.031 22.964 1.00 95.81 94 TYR A O 1
ATOM 750 N N . ILE A 1 95 ? 2.309 4.825 21.085 1.00 96.12 95 ILE A N 1
ATOM 751 C CA . ILE A 1 95 ? 2.394 3.372 20.951 1.00 96.12 95 ILE A CA 1
ATOM 752 C C . ILE A 1 95 ? 2.885 3.022 19.550 1.00 96.12 95 ILE A C 1
ATOM 754 O O . ILE A 1 95 ? 2.725 3.805 18.613 1.00 96.12 95 ILE A O 1
ATOM 758 N N . ARG A 1 96 ? 3.459 1.831 19.384 1.00 97.06 96 ARG A N 1
ATOM 759 C CA . ARG A 1 96 ? 3.908 1.329 18.083 1.00 97.06 96 ARG A CA 1
ATOM 760 C C . ARG A 1 96 ? 3.161 0.060 17.694 1.00 97.06 96 ARG A C 1
ATOM 762 O O . ARG A 1 96 ? 3.065 -0.872 18.485 1.00 97.06 96 ARG A O 1
ATOM 769 N N . ILE A 1 97 ? 2.698 0.024 16.451 1.00 97.44 97 ILE A N 1
ATOM 770 C CA . ILE A 1 97 ? 2.096 -1.122 15.779 1.00 97.44 97 ILE A CA 1
ATOM 771 C C . ILE A 1 97 ? 3.018 -1.502 14.619 1.00 97.44 97 ILE A C 1
ATOM 773 O O . ILE A 1 97 ? 3.150 -0.768 13.641 1.00 97.44 97 ILE A O 1
ATOM 777 N N . SER A 1 98 ? 3.691 -2.641 14.725 1.00 94.19 98 SER A N 1
ATOM 778 C CA . SER A 1 98 ? 4.647 -3.099 13.715 1.00 94.19 98 SER A CA 1
ATOM 779 C C . SER A 1 98 ? 4.838 -4.603 13.792 1.00 94.19 98 SER A C 1
ATOM 781 O O . SER A 1 98 ? 4.837 -5.148 14.894 1.00 94.19 98 SER A O 1
ATOM 783 N N . GLY A 1 99 ? 5.102 -5.235 12.652 1.00 89.38 99 GLY A N 1
ATOM 784 C CA . GLY A 1 99 ? 5.558 -6.617 12.578 1.00 89.38 99 GLY A CA 1
ATOM 785 C C . GLY A 1 99 ? 6.963 -6.742 11.987 1.00 89.38 99 GLY A C 1
ATOM 786 O O . GLY A 1 99 ? 7.585 -5.754 11.599 1.00 89.38 99 GLY A O 1
ATOM 787 N N . GLU A 1 100 ? 7.454 -7.978 11.892 1.00 84.19 100 GLU A N 1
ATOM 788 C CA . GLU A 1 100 ? 8.758 -8.292 11.280 1.00 84.19 100 GLU A CA 1
ATOM 789 C C . GLU A 1 100 ? 8.801 -7.974 9.779 1.00 84.19 100 GLU A C 1
ATOM 791 O O . GLU A 1 100 ? 9.859 -7.733 9.202 1.00 84.19 100 GLU A O 1
ATOM 796 N N . ASN A 1 101 ? 7.637 -7.977 9.134 1.00 81.06 101 ASN A N 1
ATOM 797 C CA . ASN A 1 101 ? 7.461 -7.656 7.729 1.00 81.06 101 ASN A CA 1
ATOM 798 C C . ASN A 1 101 ? 6.081 -7.010 7.506 1.00 81.06 101 ASN A C 1
ATOM 800 O O . ASN A 1 101 ? 5.261 -6.918 8.418 1.00 81.06 101 ASN A O 1
ATOM 804 N N . ARG A 1 102 ? 5.803 -6.588 6.269 1.00 83.94 102 ARG A N 1
ATOM 805 C CA . ARG A 1 102 ? 4.548 -5.909 5.893 1.00 83.94 102 ARG A CA 1
ATOM 806 C C . ARG A 1 102 ? 3.273 -6.702 6.201 1.00 83.94 102 ARG A C 1
ATOM 808 O O . ARG A 1 102 ? 2.246 -6.112 6.525 1.00 83.94 102 ARG A O 1
ATOM 815 N N . TYR A 1 103 ? 3.332 -8.027 6.080 1.00 88.12 103 TYR A N 1
ATOM 816 C CA . TYR A 1 103 ? 2.192 -8.905 6.326 1.00 88.12 103 TYR A CA 1
ATOM 817 C C . TYR A 1 103 ? 1.887 -8.922 7.823 1.00 88.12 103 TYR A C 1
ATOM 819 O O . TYR A 1 103 ? 0.755 -8.664 8.229 1.00 88.12 103 TYR A O 1
ATOM 827 N N . GLU A 1 104 ? 2.930 -9.078 8.637 1.00 90.88 104 GLU A N 1
ATOM 828 C CA . GLU A 1 104 ? 2.851 -9.013 10.096 1.00 90.88 104 GLU A CA 1
ATOM 829 C C . GLU A 1 104 ? 2.404 -7.637 10.601 1.00 90.88 104 GLU A C 1
ATOM 831 O O . GLU A 1 104 ? 1.547 -7.564 11.475 1.00 90.88 104 GLU A O 1
ATOM 836 N N . THR A 1 105 ? 2.876 -6.536 10.004 1.00 92.50 105 THR A N 1
ATOM 837 C CA . THR A 1 105 ? 2.362 -5.196 10.335 1.00 92.50 105 THR A CA 1
ATOM 838 C C . THR A 1 105 ? 0.857 -5.095 10.069 1.00 92.50 105 THR A C 1
ATOM 840 O O . THR A 1 105 ? 0.129 -4.552 10.900 1.00 92.50 105 THR A O 1
ATOM 843 N N . SER A 1 106 ? 0.357 -5.644 8.953 1.00 95.81 106 SER A N 1
ATOM 844 C CA . SER A 1 106 ? -1.085 -5.634 8.661 1.00 95.81 106 SER A CA 1
ATOM 845 C C . SER A 1 106 ? -1.904 -6.462 9.662 1.00 95.81 106 SER A C 1
ATOM 847 O O . SER A 1 106 ? -2.994 -6.046 10.055 1.00 95.81 106 SER A O 1
ATOM 849 N N . ILE A 1 107 ? -1.347 -7.575 10.156 1.00 97.50 107 ILE A N 1
ATOM 850 C CA . ILE A 1 107 ? -1.936 -8.382 11.233 1.00 97.50 107 ILE A CA 1
ATOM 851 C C . ILE A 1 107 ? -1.977 -7.586 12.544 1.00 97.50 107 ILE A C 1
ATOM 853 O O . ILE A 1 107 ? -3.033 -7.497 13.167 1.00 97.50 107 ILE A O 1
ATOM 857 N N . SER A 1 108 ? -0.869 -6.956 12.947 1.00 98.19 108 SER A N 1
ATOM 858 C CA . SER A 1 108 ? -0.820 -6.150 14.176 1.00 98.19 108 SER A CA 1
ATOM 859 C C . SER A 1 108 ? -1.798 -4.972 14.134 1.00 98.19 108 SER A C 1
ATOM 861 O O . SER A 1 108 ? -2.413 -4.634 15.146 1.00 98.19 108 SER A O 1
ATOM 863 N N . VAL A 1 109 ? -1.986 -4.365 12.957 1.00 98.25 109 VAL A N 1
ATOM 864 C CA . VAL A 1 109 ? -3.006 -3.333 12.734 1.00 98.25 109 VAL A CA 1
ATOM 865 C C . VAL A 1 109 ? -4.416 -3.884 12.951 1.00 98.25 109 VAL A C 1
ATOM 867 O O . VAL A 1 109 ? -5.213 -3.241 13.634 1.00 98.25 109 VAL A O 1
ATOM 870 N N . LEU A 1 110 ? -4.729 -5.067 12.418 1.00 98.44 110 LEU A N 1
ATOM 871 C CA . LEU A 1 110 ? -6.021 -5.719 12.635 1.00 98.44 110 LEU A CA 1
ATOM 872 C C . LEU A 1 110 ? -6.264 -6.048 14.111 1.00 98.44 110 LEU A C 1
ATOM 874 O O . LEU A 1 110 ? -7.343 -5.767 14.628 1.00 98.44 110 LEU A O 1
ATOM 878 N N . GLU A 1 111 ? -5.273 -6.614 14.797 1.00 98.00 111 GLU A N 1
ATOM 879 C CA . GLU A 1 111 ? -5.361 -6.922 16.227 1.00 98.00 111 GLU A CA 1
ATOM 880 C C . GLU A 1 111 ? -5.626 -5.667 17.057 1.00 98.00 111 GLU A C 1
ATOM 882 O O . GLU A 1 111 ? -6.481 -5.671 17.946 1.00 98.00 111 GLU A O 1
ATOM 887 N N . TYR A 1 112 ? -4.916 -4.578 16.754 1.00 97.56 112 TYR A N 1
ATOM 888 C CA . TYR A 1 112 ? -5.133 -3.296 17.404 1.00 97.56 112 TYR A CA 1
ATOM 889 C C . TYR A 1 112 ? -6.536 -2.753 17.114 1.00 97.56 112 TYR A C 1
ATOM 891 O O . TYR A 1 112 ? -7.257 -2.407 18.051 1.00 97.56 112 TYR A O 1
ATOM 899 N N . ALA A 1 113 ? -6.959 -2.740 15.847 1.00 97.25 113 ALA A N 1
ATOM 900 C CA . ALA A 1 113 ? -8.295 -2.310 15.445 1.00 97.25 113 ALA A CA 1
ATOM 901 C C . ALA A 1 113 ? -9.384 -3.082 16.202 1.00 97.25 113 ALA A C 1
ATOM 903 O O . ALA A 1 113 ? -10.274 -2.466 16.785 1.00 97.25 113 ALA A O 1
ATOM 904 N N . ASN A 1 114 ? -9.270 -4.413 16.264 1.00 96.38 114 ASN A N 1
ATOM 905 C CA . ASN A 1 114 ? -10.253 -5.288 16.899 1.00 96.38 114 ASN A CA 1
ATOM 906 C C . ASN A 1 114 ? -10.345 -5.096 18.421 1.00 96.38 114 ASN A C 1
ATOM 908 O O . ASN A 1 114 ? -11.427 -5.238 18.985 1.00 96.38 114 ASN A O 1
ATOM 912 N N . LYS A 1 115 ? -9.240 -4.718 19.083 1.00 93.75 115 LYS A N 1
ATOM 913 C CA . LYS A 1 115 ? -9.240 -4.342 20.510 1.00 93.75 115 LYS A CA 1
ATOM 914 C C . LYS A 1 115 ? -10.010 -3.048 20.785 1.00 93.75 115 LYS A C 1
ATOM 916 O O . LYS A 1 115 ? -10.581 -2.915 21.860 1.00 93.75 115 LYS A O 1
ATOM 921 N N . HIS A 1 116 ? -10.028 -2.112 19.834 1.00 88.50 116 HIS A N 1
ATOM 922 C CA . HIS A 1 116 ? -10.725 -0.825 19.978 1.00 88.50 116 HIS A CA 1
ATOM 923 C C . HIS A 1 116 ? -12.189 -0.921 19.552 1.00 88.50 116 HIS A C 1
ATOM 925 O O . HIS A 1 116 ? -13.072 -0.335 20.171 1.00 88.50 116 HIS A O 1
ATOM 931 N N . LYS A 1 117 ? -12.450 -1.662 18.475 1.00 90.94 117 LYS A N 1
ATOM 932 C CA . LYS A 1 117 ? -13.779 -1.864 17.909 1.00 90.94 117 LYS A CA 1
ATOM 933 C C . LYS A 1 117 ? -13.794 -3.181 17.146 1.00 90.94 117 LYS A C 1
ATOM 935 O O . LYS A 1 117 ? -12.982 -3.361 16.239 1.00 90.94 117 LYS A O 1
ATOM 940 N N . LYS A 1 118 ? -14.752 -4.060 17.455 1.00 95.12 118 LYS A N 1
ATOM 941 C CA . LYS A 1 118 ? -14.889 -5.376 16.811 1.00 95.12 118 LYS A CA 1
ATOM 942 C C . LYS A 1 118 ? -14.885 -5.256 15.285 1.00 95.12 118 LYS A C 1
ATOM 944 O O . LYS A 1 118 ? -15.749 -4.587 14.722 1.00 95.12 118 LYS A O 1
ATOM 949 N N . VAL A 1 119 ? -13.917 -5.901 14.641 1.00 98.00 119 VAL A N 1
ATOM 950 C CA . VAL A 1 119 ? -13.779 -5.919 13.182 1.00 98.00 119 VAL A CA 1
ATOM 951 C C . VAL A 1 119 ? -14.610 -7.074 12.642 1.00 98.00 119 VAL A C 1
ATOM 953 O O . VAL A 1 119 ? -14.286 -8.226 12.886 1.00 98.00 119 VAL A O 1
ATOM 956 N N . ASP A 1 120 ? -15.671 -6.783 11.892 1.00 97.06 120 ASP A N 1
ATOM 957 C CA . ASP A 1 120 ? -16.521 -7.826 11.293 1.00 97.06 120 ASP A CA 1
ATOM 958 C C . ASP A 1 120 ? -16.151 -8.135 9.831 1.00 97.06 120 ASP A C 1
ATOM 9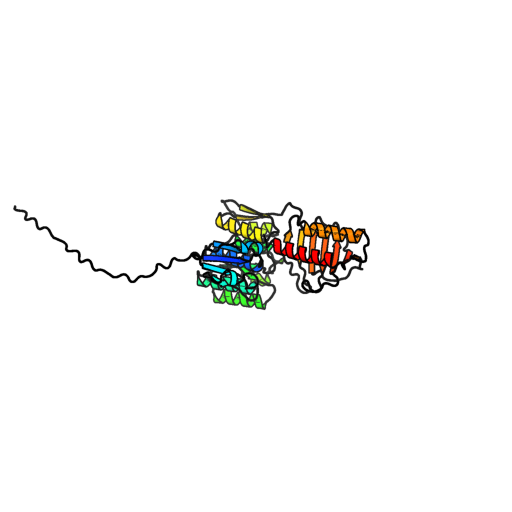60 O O . ASP A 1 120 ? -16.501 -9.194 9.306 1.00 97.06 120 ASP A O 1
ATOM 964 N N . LYS A 1 121 ? -15.437 -7.209 9.173 1.00 98.19 121 LYS A N 1
ATOM 965 C CA . LYS A 1 121 ? -15.117 -7.261 7.745 1.00 98.19 121 LYS A CA 1
ATOM 966 C C . LYS A 1 121 ? -13.701 -6.775 7.448 1.00 98.19 121 LYS A C 1
ATOM 968 O O . LYS A 1 121 ? -13.284 -5.732 7.954 1.00 98.19 121 LYS A O 1
ATOM 973 N N . VAL A 1 122 ? -13.003 -7.483 6.558 1.00 98.56 122 VAL A N 1
ATOM 974 C CA . VAL A 1 122 ? -11.665 -7.105 6.069 1.00 98.56 122 VAL A CA 1
ATOM 975 C C . VAL A 1 122 ? -11.582 -7.120 4.547 1.00 98.56 122 VAL A C 1
ATOM 977 O O . VAL A 1 122 ? -12.231 -7.928 3.875 1.00 98.56 122 VAL A O 1
ATOM 980 N N . ASN A 1 123 ? -10.732 -6.249 4.009 1.00 97.81 123 ASN A N 1
ATOM 981 C CA . ASN A 1 123 ? -10.302 -6.321 2.618 1.00 97.81 123 ASN A CA 1
ATOM 982 C C . ASN A 1 123 ? -8.945 -7.039 2.553 1.00 97.81 123 ASN A C 1
ATOM 984 O O . ASN A 1 123 ? -7.996 -6.646 3.225 1.00 97.81 123 ASN A O 1
ATOM 988 N N . LEU A 1 124 ? -8.852 -8.085 1.741 1.00 96.56 124 LEU A N 1
ATOM 989 C CA . LEU A 1 124 ? -7.628 -8.815 1.439 1.00 96.56 124 LEU A CA 1
ATOM 990 C C . LEU A 1 124 ? -7.042 -8.256 0.140 1.00 96.56 124 LEU A C 1
ATOM 992 O O . LEU A 1 124 ? -7.708 -8.246 -0.897 1.00 96.56 124 LEU A O 1
ATOM 996 N N . VAL A 1 125 ? -5.804 -7.780 0.188 1.00 92.06 125 VAL A N 1
ATOM 997 C CA . VAL A 1 125 ? -5.115 -7.174 -0.962 1.00 92.06 125 VAL A CA 1
ATOM 998 C C . VAL A 1 125 ? -3.710 -7.739 -1.093 1.00 92.06 125 VAL A C 1
ATOM 1000 O O . VAL A 1 125 ? -3.108 -8.164 -0.112 1.00 92.06 125 VAL A O 1
ATOM 1003 N N . SER A 1 126 ? -3.167 -7.755 -2.306 1.00 84.75 126 SER A N 1
ATOM 1004 C CA . SER A 1 126 ? -1.840 -8.318 -2.549 1.00 84.75 126 SER A CA 1
ATOM 1005 C C . SER A 1 126 ? -0.778 -7.452 -1.876 1.00 84.75 126 SER A C 1
ATOM 1007 O O . SER A 1 126 ? -0.665 -6.263 -2.174 1.00 84.75 126 SER A O 1
ATOM 1009 N N . GLY A 1 127 ? 0.057 -8.045 -1.023 1.00 76.19 127 GLY A N 1
ATOM 1010 C CA . GLY A 1 127 ? 1.238 -7.368 -0.476 1.00 76.19 127 GLY A CA 1
ATOM 1011 C C . GLY A 1 127 ? 2.342 -7.127 -1.512 1.00 76.19 127 GLY A C 1
ATOM 1012 O O . GLY A 1 127 ? 3.297 -6.402 -1.220 1.00 76.19 127 GLY A O 1
ATOM 1013 N N . ASN A 1 128 ? 2.188 -7.697 -2.713 1.00 69.06 128 ASN A N 1
ATOM 1014 C CA . ASN A 1 128 ? 3.080 -7.531 -3.858 1.00 69.06 128 ASN A CA 1
ATOM 1015 C C . ASN A 1 128 ? 2.551 -6.502 -4.878 1.00 69.06 128 ASN A C 1
ATOM 1017 O O . ASN A 1 128 ? 3.301 -6.087 -5.754 1.00 69.06 128 ASN A O 1
ATOM 1021 N N . SER A 1 129 ? 1.284 -6.068 -4.794 1.00 67.00 129 SER A N 1
ATOM 1022 C CA . SER A 1 129 ? 0.688 -5.134 -5.760 1.00 67.00 129 SER A CA 1
ATOM 1023 C C . SER A 1 129 ? 0.126 -3.886 -5.086 1.00 67.00 129 SER A C 1
ATOM 1025 O O . SER A 1 129 ? -0.966 -3.905 -4.526 1.00 67.00 129 SER A O 1
ATOM 1027 N N . TYR A 1 130 ? 0.859 -2.777 -5.185 1.00 66.69 130 TYR A N 1
ATOM 1028 C CA . TYR A 1 130 ? 0.476 -1.519 -4.546 1.00 66.69 130 TYR A CA 1
ATOM 1029 C C . TYR A 1 130 ? -0.638 -0.767 -5.301 1.00 66.69 130 TYR A C 1
ATOM 1031 O O . TYR A 1 130 ? -1.537 -0.190 -4.699 1.00 66.69 130 TYR A O 1
ATOM 1039 N N . ALA A 1 131 ? -0.643 -0.799 -6.638 1.00 62.50 131 ALA A N 1
ATOM 1040 C CA . ALA A 1 131 ? -1.625 -0.041 -7.422 1.00 62.50 131 ALA A CA 1
ATOM 1041 C C . ALA A 1 131 ? -3.083 -0.445 -7.115 1.00 62.50 131 ALA A C 1
ATOM 1043 O O . ALA A 1 131 ? -3.904 0.418 -6.804 1.00 62.50 131 ALA A O 1
ATOM 1044 N N . ASP A 1 132 ? -3.395 -1.744 -7.151 1.00 65.94 132 ASP A N 1
ATOM 1045 C CA . ASP A 1 132 ? -4.754 -2.245 -6.892 1.00 65.94 132 ASP A CA 1
ATOM 1046 C C . ASP A 1 132 ? -5.132 -2.136 -5.408 1.00 65.94 132 ASP A C 1
ATOM 1048 O O . ASP A 1 132 ? -6.298 -1.925 -5.075 1.00 65.94 132 ASP A O 1
ATOM 1052 N N . SER A 1 133 ? -4.148 -2.228 -4.509 1.00 78.75 133 SER A N 1
ATOM 1053 C CA . SER A 1 133 ? -4.382 -2.130 -3.071 1.00 78.75 133 SER A CA 1
ATOM 1054 C C . SER A 1 133 ? -4.680 -0.699 -2.613 1.00 78.75 133 SER A C 1
ATOM 1056 O O . SER A 1 133 ? -5.389 -0.518 -1.633 1.00 78.75 133 SER A O 1
ATOM 1058 N N . SER A 1 134 ? -4.259 0.339 -3.343 1.00 86.19 134 SER A N 1
ATOM 1059 C CA . SER A 1 134 ? -4.612 1.729 -2.998 1.00 86.19 134 SER A CA 1
ATOM 1060 C C . SER A 1 134 ? -6.126 1.986 -2.949 1.00 86.19 134 SER A C 1
ATOM 1062 O O . SER A 1 134 ? -6.593 2.790 -2.144 1.00 86.19 134 SER A O 1
ATOM 1064 N N . ILE A 1 135 ? -6.906 1.251 -3.752 1.00 92.44 135 ILE A N 1
ATOM 1065 C CA . ILE A 1 135 ? -8.363 1.402 -3.876 1.00 92.44 135 ILE A CA 1
ATOM 1066 C C . ILE A 1 135 ? -9.057 1.210 -2.521 1.00 92.44 135 ILE A C 1
ATOM 1068 O O . ILE A 1 135 ? -10.012 1.916 -2.210 1.00 92.44 135 ILE A O 1
ATOM 1072 N N . VAL A 1 136 ? -8.577 0.289 -1.678 1.00 95.62 136 VAL A N 1
ATOM 1073 C CA . VAL A 1 136 ? -9.275 -0.045 -0.426 1.00 95.62 136 VAL A CA 1
ATOM 1074 C C . VAL A 1 136 ? -9.151 1.032 0.655 1.00 95.62 136 VAL A C 1
ATOM 1076 O O . VAL A 1 136 ? -9.932 1.015 1.612 1.00 95.62 136 VAL A O 1
ATOM 1079 N N . ALA A 1 137 ? -8.264 2.018 0.467 1.00 95.94 137 ALA A N 1
ATOM 1080 C CA . ALA A 1 137 ? -8.198 3.221 1.297 1.00 95.94 137 ALA A CA 1
ATOM 1081 C C . ALA A 1 137 ? -9.438 4.127 1.148 1.00 95.94 137 ALA A C 1
ATOM 1083 O O . ALA A 1 137 ? -9.659 4.981 2.004 1.00 95.94 137 ALA A O 1
ATOM 1084 N N . SER A 1 138 ? -10.299 3.905 0.144 1.00 96.69 138 SER A N 1
ATOM 1085 C CA . SER A 1 138 ? -11.605 4.571 0.025 1.00 96.69 138 SER A CA 1
ATOM 1086 C C . SER A 1 138 ? -12.721 3.870 0.814 1.00 96.69 138 SER A C 1
ATOM 1088 O O . SER A 1 138 ? -13.906 4.051 0.529 1.00 96.69 138 SER A O 1
ATOM 1090 N N . SER A 1 139 ? -12.367 3.019 1.780 1.00 96.00 139 SER A N 1
ATOM 1091 C CA . SER A 1 139 ? -13.313 2.274 2.612 1.00 96.00 139 SER A CA 1
ATOM 1092 C C . SER A 1 139 ? -12.953 2.345 4.096 1.00 96.00 139 SER A C 1
ATOM 1094 O O . SER A 1 139 ? -11.830 2.689 4.471 1.00 96.00 139 SER A O 1
ATOM 1096 N N . LYS A 1 140 ? -13.922 1.986 4.945 1.00 96.19 140 LYS A N 1
ATOM 1097 C CA . LYS A 1 140 ? -13.737 1.841 6.395 1.00 96.19 140 LYS A CA 1
ATOM 1098 C C . LYS A 1 140 ? -13.354 0.418 6.804 1.00 96.19 140 LYS A C 1
ATOM 1100 O O . LYS A 1 140 ? -13.492 0.103 7.971 1.00 96.19 140 LYS A O 1
ATOM 1105 N N . ASN A 1 141 ? -12.934 -0.462 5.897 1.00 97.31 141 ASN A N 1
ATOM 1106 C CA . ASN A 1 141 ? -12.527 -1.818 6.281 1.00 97.31 141 ASN A CA 1
ATOM 1107 C C . ASN A 1 141 ? -11.019 -1.858 6.527 1.00 97.31 141 ASN A C 1
ATOM 1109 O O . ASN A 1 141 ? -10.252 -1.250 5.777 1.00 97.31 141 ASN A O 1
ATOM 1113 N N . ILE A 1 142 ? -10.592 -2.634 7.525 1.00 97.88 142 ILE A N 1
ATOM 1114 C CA . ILE A 1 142 ? -9.171 -2.928 7.719 1.00 97.88 142 ILE A CA 1
ATOM 1115 C C . ILE A 1 142 ? -8.655 -3.719 6.519 1.00 97.88 142 ILE A C 1
ATOM 1117 O O . ILE A 1 142 ? -9.312 -4.647 6.036 1.00 97.88 142 ILE A O 1
ATOM 1121 N N . SER A 1 143 ? -7.477 -3.332 6.036 1.00 95.88 143 SER A N 1
ATOM 1122 C CA . SER A 1 143 ? -6.808 -4.015 4.933 1.00 95.88 143 SER A CA 1
ATOM 1123 C C . SER A 1 143 ? -5.737 -4.962 5.451 1.00 95.88 143 SER A C 1
ATOM 1125 O O . SER A 1 143 ? -4.863 -4.558 6.214 1.00 95.88 143 SER A O 1
ATOM 1127 N N . ILE A 1 144 ? -5.798 -6.212 5.002 1.00 96.81 144 ILE A N 1
ATOM 1128 C CA . ILE A 1 144 ? -4.810 -7.249 5.288 1.00 96.81 144 ILE A CA 1
ATOM 1129 C C . ILE A 1 144 ? -4.045 -7.569 4.012 1.00 96.81 144 ILE A C 1
ATOM 1131 O O . ILE A 1 144 ? -4.640 -7.806 2.956 1.00 96.81 144 ILE A O 1
ATOM 1135 N N . LEU A 1 145 ? -2.718 -7.582 4.121 1.00 91.44 145 LEU A N 1
ATOM 1136 C CA . LEU A 1 145 ? -1.848 -7.919 3.005 1.00 91.44 145 LEU A CA 1
ATOM 1137 C C . LEU A 1 145 ? -1.726 -9.443 2.917 1.00 91.44 145 LEU A C 1
ATOM 1139 O O . LEU A 1 145 ? -1.284 -10.075 3.871 1.00 91.44 145 LEU A O 1
ATOM 1143 N N . VAL A 1 146 ? -2.094 -10.028 1.780 1.00 91.31 146 VAL A N 1
ATOM 1144 C CA . VAL A 1 146 ? -1.886 -11.454 1.480 1.00 91.31 146 VAL A CA 1
ATOM 1145 C C . VAL A 1 146 ? -0.659 -11.635 0.591 1.00 91.31 146 VAL A C 1
ATOM 1147 O O . VAL A 1 146 ? -0.289 -10.725 -0.157 1.00 91.31 146 VAL A O 1
ATOM 1150 N N . SER A 1 147 ? -0.012 -12.793 0.676 1.00 84.31 147 SER A N 1
ATOM 1151 C CA . SER A 1 147 ? 1.214 -13.098 -0.070 1.00 84.31 147 SER A CA 1
ATOM 1152 C C . SER A 1 147 ? 1.031 -14.322 -0.969 1.00 84.31 147 SER A C 1
ATOM 1154 O O . SER A 1 147 ? -0.010 -14.971 -0.936 1.00 84.31 147 SER A O 1
ATOM 1156 N N . ASP A 1 148 ? 2.050 -14.671 -1.751 1.00 79.38 148 ASP A N 1
ATOM 1157 C CA . ASP A 1 148 ? 2.096 -15.957 -2.469 1.00 79.38 148 ASP A CA 1
ATOM 1158 C C . ASP A 1 148 ? 2.632 -17.097 -1.573 1.00 79.38 148 ASP A C 1
ATOM 1160 O O . ASP A 1 148 ? 2.747 -18.245 -1.997 1.00 79.38 148 ASP A O 1
ATOM 1164 N N . ASN A 1 149 ? 2.990 -16.791 -0.321 1.00 85.50 149 ASN A N 1
ATOM 1165 C CA . ASN A 1 149 ? 3.517 -17.750 0.640 1.00 85.50 149 ASN A CA 1
ATOM 1166 C C . ASN A 1 149 ? 2.369 -18.386 1.447 1.00 85.50 149 ASN A C 1
ATOM 1168 O O . ASN A 1 149 ? 1.614 -17.710 2.153 1.00 85.50 149 ASN A O 1
ATOM 1172 N N . ILE A 1 150 ? 2.271 -19.715 1.367 1.00 90.25 150 ILE A N 1
ATOM 1173 C CA . ILE A 1 150 ? 1.206 -20.496 2.006 1.00 90.25 150 ILE A CA 1
ATOM 1174 C C . ILE A 1 150 ? 1.213 -20.396 3.537 1.00 90.25 150 ILE A C 1
ATOM 1176 O O . ILE A 1 150 ? 0.147 -20.347 4.149 1.00 90.25 150 ILE A O 1
ATOM 1180 N N . GLU A 1 151 ? 2.385 -20.324 4.166 1.00 91.69 151 GLU A N 1
ATOM 1181 C CA . GLU A 1 151 ? 2.526 -20.230 5.621 1.00 91.69 151 GLU A CA 1
ATOM 1182 C C . GLU A 1 151 ? 2.022 -18.874 6.125 1.00 91.69 151 GLU A C 1
ATOM 1184 O O . GLU A 1 151 ? 1.199 -18.819 7.040 1.00 91.69 151 GLU A O 1
ATOM 1189 N N . THR A 1 152 ? 2.420 -17.784 5.457 1.00 90.38 152 THR A N 1
ATOM 1190 C CA . THR A 1 152 ? 1.917 -16.431 5.746 1.00 90.38 152 THR A CA 1
ATOM 1191 C C . THR A 1 152 ? 0.394 -16.378 5.629 1.00 90.38 152 THR A C 1
ATOM 1193 O O . THR A 1 152 ? -0.284 -15.915 6.546 1.00 90.38 152 THR A O 1
ATOM 1196 N N . ASN A 1 153 ? -0.170 -16.898 4.536 1.00 95.44 153 ASN A N 1
ATOM 1197 C CA . ASN A 1 153 ? -1.619 -16.892 4.343 1.00 95.44 153 ASN A CA 1
ATOM 1198 C C . ASN A 1 153 ? -2.348 -17.776 5.360 1.00 95.44 153 ASN A C 1
ATOM 1200 O O . ASN A 1 153 ? -3.414 -17.395 5.841 1.00 95.44 153 ASN A O 1
ATOM 1204 N N . THR A 1 154 ? -1.771 -18.920 5.733 1.00 97.38 154 THR A N 1
ATOM 1205 C CA . THR A 1 154 ? -2.319 -19.796 6.780 1.00 97.38 154 THR A CA 1
ATOM 1206 C C . THR A 1 154 ? -2.380 -19.077 8.117 1.00 97.38 154 THR A C 1
ATOM 1208 O O . THR A 1 154 ? -3.418 -19.101 8.780 1.00 97.38 154 THR A O 1
ATOM 1211 N N . ARG A 1 155 ? -1.315 -18.361 8.487 1.00 96.56 155 ARG A N 1
ATOM 1212 C CA . ARG A 1 155 ? -1.302 -17.539 9.697 1.00 96.56 155 ARG A CA 1
ATOM 1213 C C . ARG A 1 155 ? -2.386 -16.464 9.661 1.00 96.56 155 ARG A C 1
ATOM 1215 O O . ARG A 1 155 ? -3.164 -16.370 10.607 1.00 96.56 155 ARG A O 1
ATOM 1222 N N . ILE A 1 156 ? -2.482 -15.706 8.565 1.00 97.88 156 ILE A N 1
ATOM 1223 C CA . ILE A 1 156 ? -3.529 -14.688 8.388 1.00 97.88 156 ILE A CA 1
ATOM 1224 C C . ILE A 1 156 ? -4.912 -15.319 8.566 1.00 97.88 156 ILE A C 1
ATOM 1226 O O . ILE A 1 156 ? -5.735 -14.807 9.323 1.00 97.88 156 ILE A O 1
ATOM 1230 N N . LYS A 1 157 ? -5.169 -16.451 7.904 1.00 98.06 157 LYS A N 1
ATOM 1231 C CA . LYS A 1 157 ? -6.464 -17.130 7.960 1.00 98.06 157 LYS A CA 1
ATOM 1232 C C . LYS A 1 157 ? -6.811 -17.568 9.381 1.00 98.06 157 LYS A C 1
ATOM 1234 O O . LYS A 1 157 ? -7.923 -17.303 9.823 1.00 98.06 157 LYS A O 1
ATOM 1239 N N . ASN A 1 158 ? -5.866 -18.165 10.106 1.00 98.31 158 ASN A N 1
ATOM 1240 C CA . ASN A 1 158 ? -6.073 -18.597 11.490 1.00 98.31 158 ASN A CA 1
ATOM 1241 C C . ASN A 1 158 ? -6.407 -17.419 12.419 1.00 98.31 158 ASN A C 1
ATOM 1243 O O . ASN A 1 158 ? -7.259 -17.542 13.299 1.00 98.31 158 ASN A O 1
ATOM 1247 N N . ILE A 1 159 ? -5.786 -16.257 12.203 1.00 98.19 159 ILE A N 1
ATOM 1248 C CA . ILE A 1 159 ? -6.087 -15.045 12.974 1.00 98.19 159 ILE A CA 1
ATOM 1249 C C . ILE A 1 159 ? -7.496 -14.541 12.648 1.00 98.19 159 ILE A C 1
ATOM 1251 O O . ILE A 1 159 ? -8.286 -14.317 13.562 1.00 98.19 159 ILE A O 1
ATOM 1255 N N . LEU A 1 160 ? -7.855 -14.448 11.364 1.00 98.50 160 LEU A N 1
ATOM 1256 C CA . LEU A 1 160 ? -9.204 -14.052 10.950 1.00 98.50 160 LEU A CA 1
ATOM 1257 C C . LEU A 1 160 ? -10.277 -15.014 11.481 1.00 98.50 160 LEU A C 1
ATOM 1259 O O . LEU A 1 160 ? -11.328 -14.565 11.936 1.00 98.50 160 LEU A O 1
ATOM 1263 N N . ASP A 1 161 ? -10.020 -16.324 11.439 1.00 98.12 161 ASP A N 1
ATOM 1264 C CA . ASP A 1 161 ? -10.921 -17.355 11.962 1.00 98.12 161 ASP A CA 1
ATOM 1265 C C . ASP A 1 161 ? -11.064 -17.241 13.491 1.00 98.12 161 ASP A C 1
ATOM 1267 O O . ASP A 1 161 ? -12.185 -17.243 13.997 1.00 98.12 161 ASP A O 1
ATOM 1271 N N . SER A 1 162 ? -9.961 -17.073 14.231 1.00 97.81 162 SER A N 1
ATOM 1272 C CA . SER A 1 162 ? -9.994 -16.964 15.701 1.00 97.81 162 SER A CA 1
ATOM 1273 C C . SER A 1 162 ? -10.664 -15.681 16.203 1.00 97.81 162 SER A C 1
ATOM 1275 O O . SER A 1 162 ? -11.284 -15.686 17.264 1.00 97.81 162 SER A O 1
ATOM 1277 N N . MET A 1 163 ? -10.608 -14.598 15.422 1.00 97.69 163 MET A N 1
ATOM 1278 C CA . MET A 1 163 ? -11.358 -13.365 15.680 1.00 97.69 163 MET A CA 1
ATOM 1279 C C . MET A 1 163 ? -12.825 -13.431 15.216 1.00 97.69 163 MET A C 1
ATOM 1281 O O . MET A 1 163 ? -13.582 -12.492 15.460 1.00 97.69 163 MET A O 1
ATOM 1285 N N . GLY A 1 164 ? -13.246 -14.511 14.545 1.00 97.69 164 GLY A N 1
ATOM 1286 C CA . GLY A 1 164 ? -14.609 -14.667 14.027 1.00 97.69 164 GLY A CA 1
ATOM 1287 C C . GLY A 1 164 ? -14.935 -13.769 12.826 1.00 97.69 164 GLY A C 1
ATOM 1288 O O . GLY A 1 164 ? -16.101 -13.456 12.586 1.00 97.69 164 GLY A O 1
ATOM 1289 N N . ILE A 1 165 ? -13.923 -13.339 12.069 1.00 98.31 165 ILE A N 1
ATOM 1290 C CA . ILE A 1 165 ? -14.065 -12.428 10.926 1.00 98.31 165 ILE A CA 1
ATOM 1291 C C . ILE A 1 165 ? -14.371 -13.245 9.676 1.00 98.31 165 ILE A C 1
ATOM 1293 O O . ILE A 1 165 ? -13.457 -13.764 9.033 1.00 98.31 165 ILE A O 1
ATOM 1297 N N . LEU A 1 166 ? -15.651 -13.374 9.325 1.00 97.12 166 LEU A N 1
ATOM 1298 C CA . LEU A 1 166 ? -16.100 -14.188 8.187 1.00 97.12 166 LEU A CA 1
ATOM 1299 C C . LEU A 1 166 ? -16.343 -13.377 6.902 1.00 97.12 166 LEU A C 1
ATOM 1301 O O . LEU A 1 166 ? -16.227 -13.935 5.813 1.00 97.12 166 LEU A O 1
ATOM 1305 N N . ASP A 1 167 ? -16.648 -12.075 6.987 1.00 98.19 167 ASP A N 1
ATOM 1306 C CA . ASP A 1 167 ? -16.836 -11.234 5.794 1.00 98.19 167 ASP A CA 1
ATOM 1307 C C . ASP A 1 167 ? -15.477 -10.766 5.252 1.00 98.19 167 ASP A C 1
ATOM 1309 O O . ASP A 1 167 ? -14.880 -9.790 5.708 1.00 98.19 167 ASP A O 1
ATOM 1313 N N . ARG A 1 168 ? -14.955 -11.513 4.279 1.00 98.25 168 ARG A N 1
ATOM 1314 C CA . ARG A 1 168 ? -13.641 -11.285 3.669 1.00 98.25 168 ARG A CA 1
ATOM 1315 C C . ARG A 1 168 ? -13.816 -10.951 2.202 1.00 98.25 168 ARG A C 1
ATOM 1317 O O . ARG A 1 168 ? -14.489 -11.680 1.467 1.00 98.25 168 ARG A O 1
ATOM 1324 N N . VAL A 1 169 ? -13.174 -9.877 1.758 1.00 97.62 169 VAL A N 1
ATOM 1325 C CA . VAL A 1 169 ? -13.238 -9.443 0.361 1.00 97.62 169 VAL A CA 1
ATOM 1326 C C . VAL A 1 169 ? -11.839 -9.320 -0.213 1.00 97.62 169 VAL A C 1
ATOM 1328 O O . VAL A 1 169 ? -11.084 -8.446 0.190 1.00 97.62 169 VAL A O 1
ATOM 1331 N N . VAL A 1 170 ? -11.504 -10.157 -1.186 1.00 95.94 170 VAL A N 1
ATOM 1332 C CA . VAL A 1 170 ? -10.316 -9.987 -2.020 1.00 95.94 170 VAL A CA 1
ATOM 1333 C C . VAL A 1 170 ? -10.556 -8.858 -3.016 1.00 95.94 170 VAL A C 1
ATOM 1335 O O . VAL A 1 170 ? -11.515 -8.903 -3.788 1.00 95.94 170 VAL A O 1
ATOM 1338 N N . VAL A 1 171 ? -9.677 -7.858 -3.027 1.00 93.94 171 VAL A N 1
ATOM 1339 C CA . VAL A 1 171 ? -9.716 -6.747 -3.987 1.00 93.94 171 VAL A CA 1
ATOM 1340 C C . VAL A 1 171 ? -8.495 -6.833 -4.896 1.00 93.94 171 VAL A C 1
ATOM 1342 O O . VAL A 1 171 ? -7.358 -6.726 -4.441 1.00 93.94 171 VAL A O 1
ATOM 1345 N N . GLY A 1 172 ? -8.741 -7.060 -6.186 1.00 87.19 172 GLY A N 1
ATOM 1346 C CA . GLY A 1 172 ? -7.699 -7.289 -7.189 1.00 87.19 172 GLY A CA 1
ATOM 1347 C C . GLY A 1 172 ? -8.019 -8.460 -8.119 1.00 87.19 172 GLY A C 1
ATOM 1348 O O . GLY A 1 172 ? -8.784 -9.366 -7.778 1.00 87.19 172 GLY A O 1
ATOM 1349 N N . GLY A 1 173 ? -7.458 -8.424 -9.329 1.00 84.44 173 GLY A N 1
ATOM 1350 C CA . GLY A 1 173 ? -7.659 -9.466 -10.342 1.00 84.44 173 GLY A CA 1
ATOM 1351 C C . GLY A 1 173 ? -6.859 -10.750 -10.081 1.00 84.44 173 GLY A C 1
ATOM 1352 O O . GLY A 1 173 ? -5.928 -10.766 -9.277 1.00 84.44 173 GLY A O 1
ATOM 1353 N N . ASN A 1 174 ? -7.189 -11.815 -10.822 1.00 82.31 174 ASN A N 1
ATOM 1354 C CA . ASN A 1 174 ? -6.559 -13.142 -10.706 1.00 82.31 174 ASN A CA 1
ATOM 1355 C C . ASN A 1 174 ? -5.026 -13.099 -10.908 1.00 82.31 174 ASN A C 1
ATOM 1357 O O . ASN A 1 174 ? -4.280 -13.766 -10.206 1.00 82.31 174 ASN A O 1
ATOM 1361 N N . LEU A 1 175 ? -4.530 -12.205 -11.777 1.00 72.31 175 LEU A N 1
ATOM 1362 C CA . LEU A 1 175 ? -3.087 -12.017 -12.001 1.00 72.31 175 LEU A CA 1
ATOM 1363 C C . LEU A 1 175 ? -2.300 -11.562 -10.760 1.00 72.31 175 LEU A C 1
ATOM 1365 O O . LEU A 1 175 ? -1.075 -11.656 -10.764 1.00 72.31 175 LEU A O 1
ATOM 1369 N N . LYS A 1 176 ? -2.969 -10.994 -9.749 1.00 74.50 176 LYS A N 1
ATOM 1370 C CA . LYS A 1 176 ? -2.331 -10.479 -8.526 1.00 74.50 176 LYS A CA 1
ATOM 1371 C C . LYS A 1 176 ? -2.679 -11.296 -7.286 1.00 74.50 176 LYS A C 1
ATOM 1373 O O . LYS A 1 176 ? -1.888 -11.318 -6.349 1.00 74.50 176 LYS A O 1
ATOM 1378 N N . ILE A 1 177 ? -3.862 -11.910 -7.263 1.00 83.31 177 ILE A N 1
ATOM 1379 C CA . ILE A 1 177 ? -4.332 -12.792 -6.192 1.00 83.31 177 ILE A CA 1
ATOM 1380 C C . ILE A 1 177 ? -5.118 -13.913 -6.861 1.00 83.31 177 ILE A C 1
ATOM 1382 O O . ILE A 1 177 ? -6.207 -13.647 -7.379 1.00 83.31 177 ILE A O 1
ATOM 1386 N N . GLY A 1 178 ? -4.582 -15.132 -6.843 1.00 87.50 178 GLY A N 1
ATOM 1387 C CA . GLY A 1 178 ? -5.187 -16.298 -7.485 1.00 87.50 178 GLY A CA 1
ATOM 1388 C C . GLY A 1 178 ? -6.559 -16.680 -6.917 1.00 87.50 178 GLY A C 1
ATOM 1389 O O . GLY A 1 178 ? -6.935 -16.279 -5.811 1.00 87.50 178 GLY A O 1
ATOM 1390 N N . ASP A 1 179 ? -7.356 -17.421 -7.689 1.00 91.88 179 ASP A N 1
ATOM 1391 C CA . ASP A 1 179 ? -8.670 -17.920 -7.238 1.00 91.88 179 ASP A CA 1
ATOM 1392 C C . ASP A 1 179 ? -8.555 -18.992 -6.139 1.00 91.88 179 ASP A C 1
ATOM 1394 O O . ASP A 1 179 ? -9.466 -19.166 -5.326 1.00 91.88 179 ASP A O 1
ATOM 1398 N N . ASP A 1 180 ? -7.409 -19.665 -6.068 1.00 92.69 180 ASP A N 1
ATOM 1399 C CA . ASP A 1 180 ? -7.016 -20.542 -4.970 1.00 92.69 180 ASP A CA 1
ATOM 1400 C C . ASP A 1 180 ? -6.917 -19.773 -3.646 1.00 92.69 180 ASP A C 1
ATOM 1402 O O . ASP A 1 180 ? -7.473 -20.221 -2.647 1.00 92.69 180 ASP A O 1
ATOM 1406 N N . ILE A 1 181 ? -6.322 -18.574 -3.644 1.00 93.44 181 ILE A N 1
ATOM 1407 C CA . ILE A 1 181 ? -6.267 -17.701 -2.462 1.00 93.44 181 ILE A CA 1
ATOM 1408 C C . ILE A 1 181 ? -7.669 -17.226 -2.066 1.00 93.44 181 ILE A C 1
ATOM 1410 O O . ILE A 1 181 ? -8.020 -17.247 -0.884 1.00 93.44 181 ILE A O 1
ATOM 1414 N N . VAL A 1 182 ? -8.508 -16.847 -3.037 1.00 95.69 182 VAL A N 1
ATOM 1415 C CA . VAL A 1 182 ? -9.906 -16.459 -2.765 1.00 95.69 182 VAL A CA 1
ATOM 1416 C C . VAL A 1 182 ? -10.658 -17.584 -2.059 1.00 95.69 182 VAL A C 1
ATOM 1418 O O . VAL A 1 182 ? -11.321 -17.336 -1.045 1.00 95.69 182 VAL A O 1
ATOM 1421 N N . SER A 1 183 ? -10.514 -18.804 -2.582 1.00 96.94 183 SER A N 1
ATOM 1422 C CA . SER A 1 183 ? -11.134 -20.018 -2.049 1.00 96.94 183 SER A CA 1
ATOM 1423 C C . SER A 1 183 ? -10.577 -20.366 -0.671 1.00 96.94 183 SER A C 1
ATOM 1425 O O . SER A 1 183 ? -11.344 -20.614 0.253 1.00 96.94 183 SER A O 1
ATOM 1427 N N . PHE A 1 184 ? -9.255 -20.298 -0.495 1.00 97.06 184 PHE A N 1
ATOM 1428 C CA . PHE A 1 184 ? -8.575 -20.565 0.771 1.00 97.06 184 PHE A CA 1
ATOM 1429 C C . PHE A 1 184 ? -9.101 -19.682 1.907 1.00 97.06 184 PHE A C 1
ATOM 1431 O O . PHE A 1 184 ? -9.356 -20.165 3.010 1.00 97.06 184 PHE A O 1
ATOM 1438 N N . PHE A 1 185 ? -9.322 -18.393 1.638 1.00 97.62 185 PHE A N 1
ATOM 1439 C CA . PHE A 1 185 ? -9.856 -17.464 2.630 1.00 97.62 185 PHE A CA 1
ATOM 1440 C C . PHE A 1 185 ? -11.380 -17.519 2.797 1.00 97.62 185 PHE A C 1
ATOM 1442 O O . PHE A 1 185 ? -11.877 -16.857 3.709 1.00 97.62 185 PHE A O 1
ATOM 1449 N N . ASN A 1 186 ? -12.117 -18.294 1.988 1.00 97.44 186 ASN A N 1
ATOM 1450 C CA . ASN A 1 186 ? -13.584 -18.243 1.884 1.00 97.44 186 ASN A CA 1
ATOM 1451 C C . ASN A 1 186 ? -14.093 -16.814 1.618 1.00 97.44 186 ASN A C 1
ATOM 1453 O O . ASN A 1 186 ? -14.999 -16.315 2.285 1.00 97.44 186 ASN A O 1
ATOM 1457 N N . SER A 1 187 ? -13.451 -16.123 0.677 1.00 97.44 187 SER A N 1
ATOM 1458 C CA . SER A 1 187 ? -13.668 -14.696 0.422 1.00 97.44 187 SER A CA 1
ATOM 1459 C C . SER A 1 187 ? -14.461 -14.432 -0.860 1.00 97.44 187 SER A C 1
ATOM 1461 O O . SER A 1 187 ? -14.560 -15.279 -1.746 1.00 97.44 187 SER A O 1
ATOM 1463 N N . LYS A 1 188 ? -15.022 -13.226 -0.979 1.00 97.38 188 LYS A N 1
ATOM 1464 C CA . LYS A 1 188 ? -15.602 -12.710 -2.232 1.00 97.38 188 LYS A CA 1
ATOM 1465 C C . LYS A 1 188 ? -14.545 -11.925 -3.003 1.00 97.38 188 LYS A C 1
ATOM 1467 O O . LYS A 1 188 ? -13.724 -11.262 -2.380 1.00 97.38 188 LYS A O 1
ATOM 1472 N N . ARG A 1 189 ? -14.598 -11.915 -4.338 1.00 96.56 189 ARG A N 1
ATOM 1473 C CA . ARG A 1 189 ? -13.704 -11.091 -5.169 1.00 96.56 189 ARG A CA 1
ATOM 1474 C C . ARG A 1 189 ? -14.394 -9.813 -5.649 1.00 96.56 189 ARG A C 1
ATOM 1476 O O . ARG A 1 189 ? -15.500 -9.867 -6.179 1.00 96.56 189 ARG A O 1
ATOM 1483 N N . ILE A 1 190 ? -13.699 -8.683 -5.539 1.00 95.62 190 ILE A N 1
ATOM 1484 C CA . ILE A 1 190 ? -13.985 -7.443 -6.267 1.00 95.62 190 ILE A CA 1
ATOM 1485 C C . ILE A 1 190 ? -12.829 -7.178 -7.235 1.00 95.62 190 ILE A C 1
ATOM 1487 O O . ILE A 1 190 ? -11.695 -6.926 -6.827 1.00 95.62 190 ILE A O 1
ATOM 1491 N N . SER A 1 191 ? -13.114 -7.231 -8.535 1.00 92.94 191 SER A N 1
ATOM 1492 C CA . SER A 1 191 ? -12.129 -6.990 -9.592 1.00 92.94 191 SER A CA 1
ATOM 1493 C C . SER A 1 191 ? -12.796 -6.565 -10.894 1.00 92.94 191 SER A C 1
ATOM 1495 O O . SER A 1 191 ? -13.902 -7.008 -11.196 1.00 92.94 191 SER A O 1
ATOM 1497 N N . GLY A 1 192 ? -12.099 -5.760 -11.692 1.00 89.56 192 GLY A N 1
ATOM 1498 C CA . GLY A 1 192 ? -12.422 -5.504 -13.093 1.00 89.56 192 GLY A CA 1
ATOM 1499 C C . GLY A 1 192 ? -11.370 -6.086 -14.040 1.00 89.56 192 GLY A C 1
ATOM 1500 O O . GLY A 1 192 ? -10.421 -6.741 -13.616 1.00 89.56 192 GLY A O 1
ATOM 1501 N N . LYS A 1 193 ? -11.519 -5.805 -15.341 1.00 85.75 193 LYS A N 1
ATOM 1502 C CA . LYS A 1 193 ? -10.557 -6.213 -16.387 1.00 85.75 193 LYS A CA 1
ATOM 1503 C C . LYS A 1 193 ? -9.161 -5.584 -16.243 1.00 85.75 193 LYS A C 1
ATOM 1505 O O . LYS A 1 193 ? -8.200 -6.081 -16.814 1.00 85.75 193 LYS A O 1
ATOM 1510 N N . ASP A 1 194 ? -9.070 -4.475 -15.519 1.00 84.25 194 ASP A N 1
ATOM 1511 C CA . ASP A 1 194 ? -7.858 -3.711 -15.234 1.00 84.25 194 ASP A CA 1
ATOM 1512 C C . ASP A 1 194 ? -8.072 -2.893 -13.943 1.00 84.25 194 ASP A C 1
ATOM 1514 O O . ASP A 1 194 ? -9.185 -2.844 -13.406 1.00 84.25 194 ASP A O 1
ATOM 1518 N N . ARG A 1 195 ? -7.023 -2.220 -13.453 1.00 84.38 195 ARG A N 1
ATOM 1519 C CA . ARG A 1 195 ? -7.070 -1.409 -12.221 1.00 84.38 195 ARG A CA 1
ATOM 1520 C C . ARG A 1 195 ? -8.107 -0.280 -12.262 1.00 84.38 195 ARG A C 1
ATOM 1522 O O . ARG A 1 195 ? -8.731 0.039 -11.251 1.00 84.38 195 ARG A O 1
ATOM 1529 N N . TYR A 1 196 ? -8.349 0.287 -13.444 1.00 89.00 196 TYR A N 1
ATOM 1530 C CA . TYR A 1 196 ? -9.337 1.347 -13.647 1.00 89.00 196 TYR A CA 1
ATOM 1531 C C . TYR A 1 196 ? -10.752 0.806 -13.434 1.00 89.00 196 TYR A C 1
ATOM 1533 O O . TYR A 1 196 ? -11.550 1.385 -12.696 1.00 89.00 196 TYR A O 1
ATOM 1541 N N . ASN A 1 197 ? -11.050 -0.356 -14.011 1.00 90.69 197 ASN A N 1
ATOM 1542 C CA . ASN A 1 197 ? -12.331 -1.023 -13.825 1.00 90.69 197 ASN A CA 1
ATOM 1543 C C . ASN A 1 197 ? -12.488 -1.574 -12.408 1.00 90.69 197 ASN A C 1
ATOM 1545 O O . ASN A 1 197 ? -13.573 -1.441 -11.854 1.00 90.69 197 ASN A O 1
ATOM 1549 N N . THR A 1 198 ? -11.432 -2.107 -11.786 1.00 92.19 198 THR A N 1
ATOM 1550 C CA . THR A 1 198 ? -11.471 -2.515 -10.371 1.00 92.19 198 THR A CA 1
ATOM 1551 C C . THR A 1 198 ? -11.875 -1.346 -9.474 1.00 92.19 198 THR A C 1
ATOM 1553 O O . THR A 1 198 ? -12.790 -1.507 -8.671 1.00 92.19 198 THR A O 1
ATOM 1556 N N . SER A 1 199 ? -11.288 -0.154 -9.659 1.00 94.44 199 SER A N 1
ATOM 1557 C CA . SER A 1 199 ? -11.661 1.031 -8.867 1.00 94.44 199 SER A CA 1
ATOM 1558 C C . SER A 1 199 ? -13.126 1.437 -9.069 1.00 94.44 199 SER A C 1
ATOM 1560 O O . SER A 1 199 ? -13.833 1.708 -8.104 1.00 94.44 199 SER A O 1
ATOM 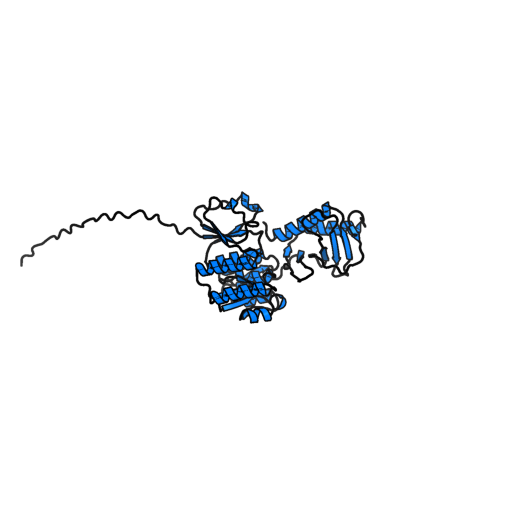1562 N N . ARG A 1 200 ? -13.634 1.365 -10.307 1.00 95.81 200 ARG A N 1
ATOM 1563 C CA . ARG A 1 200 ? -15.040 1.659 -10.618 1.00 95.81 200 ARG A CA 1
ATOM 1564 C C . ARG A 1 200 ? -16.004 0.642 -10.000 1.00 95.81 200 ARG A C 1
ATOM 1566 O O . ARG A 1 200 ? -17.028 1.046 -9.461 1.00 95.81 200 ARG A O 1
ATOM 1573 N N . VAL A 1 201 ? -15.688 -0.654 -10.069 1.00 96.44 201 VAL A N 1
ATOM 1574 C CA . VAL A 1 201 ? -16.508 -1.716 -9.457 1.00 96.44 201 VAL A CA 1
ATOM 1575 C C . VAL A 1 201 ? -16.512 -1.570 -7.936 1.00 96.44 201 VAL A C 1
ATOM 1577 O O . VAL A 1 201 ? -17.578 -1.628 -7.333 1.00 96.44 201 VAL A O 1
ATOM 1580 N N . PHE A 1 202 ? -15.348 -1.331 -7.325 1.00 95.94 202 PHE A N 1
ATOM 1581 C CA . PHE A 1 202 ? -15.235 -1.121 -5.881 1.00 95.94 202 PHE A CA 1
ATOM 1582 C C . PHE A 1 202 ? -16.002 0.124 -5.419 1.00 95.94 202 PHE A C 1
ATOM 1584 O O . PHE A 1 202 ? -16.688 0.088 -4.402 1.0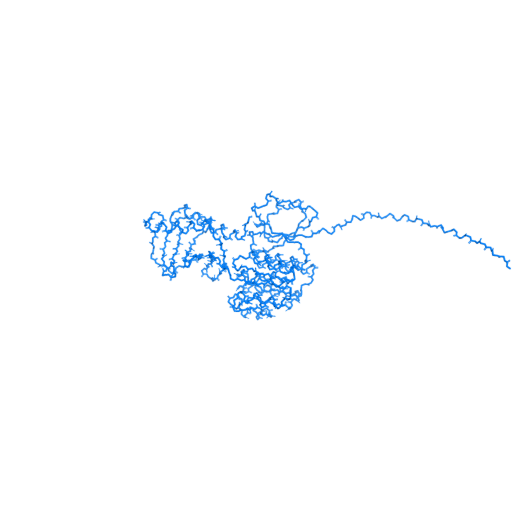0 95.94 202 PHE A O 1
ATOM 1591 N N . SER A 1 203 ? -15.924 1.212 -6.188 1.00 96.25 203 SER A N 1
ATOM 1592 C CA . SER A 1 203 ? -16.596 2.470 -5.869 1.00 96.25 203 SER A CA 1
ATOM 1593 C C . SER A 1 203 ? -18.116 2.426 -6.049 1.00 96.25 203 SER A C 1
ATOM 1595 O O . SER A 1 203 ? -18.811 3.226 -5.422 1.00 96.25 203 SER A O 1
ATOM 1597 N N . GLY A 1 204 ? -18.631 1.572 -6.936 1.00 95.31 204 GLY A N 1
ATOM 1598 C CA . GLY A 1 204 ? -20.052 1.521 -7.273 1.00 95.31 204 GLY A CA 1
ATOM 1599 C C . GLY A 1 204 ? -20.616 2.839 -7.830 1.00 95.31 204 GLY A C 1
ATOM 1600 O O . GLY A 1 204 ? -19.895 3.734 -8.288 1.00 95.31 204 GLY A O 1
ATOM 1601 N N . ILE A 1 205 ? -21.946 2.952 -7.811 1.00 95.06 205 ILE A N 1
ATOM 1602 C CA . ILE A 1 205 ? -22.658 4.191 -8.147 1.00 95.06 205 ILE A CA 1
ATOM 1603 C C . ILE A 1 205 ? -22.577 5.124 -6.935 1.00 95.06 205 ILE A C 1
ATOM 1605 O O . ILE A 1 205 ? -23.013 4.749 -5.849 1.00 95.06 205 ILE A O 1
ATOM 1609 N N . ASN A 1 206 ? -22.035 6.330 -7.118 1.00 95.06 206 ASN A N 1
ATOM 1610 C CA . ASN A 1 206 ? -21.935 7.328 -6.055 1.00 95.06 206 ASN A CA 1
ATOM 1611 C C . ASN A 1 206 ? -22.567 8.659 -6.494 1.00 95.06 206 ASN A C 1
ATOM 1613 O O . ASN A 1 206 ? -22.075 9.325 -7.405 1.00 95.06 206 ASN A O 1
ATOM 1617 N N . ASN A 1 207 ? -23.653 9.049 -5.821 1.00 96.00 207 ASN A N 1
ATOM 1618 C CA . ASN A 1 207 ? -24.423 10.256 -6.145 1.00 96.00 207 ASN A CA 1
ATOM 1619 C C . ASN A 1 207 ? -23.693 11.562 -5.792 1.00 96.00 207 ASN A C 1
ATOM 1621 O O . ASN A 1 207 ? -24.018 12.604 -6.352 1.00 96.00 207 ASN A O 1
ATOM 1625 N N . ASN A 1 208 ? -22.692 11.511 -4.909 1.00 96.94 208 ASN A N 1
ATOM 1626 C CA . ASN A 1 208 ? -21.874 12.670 -4.537 1.00 96.94 208 ASN A CA 1
ATOM 1627 C C . ASN A 1 208 ? -20.711 12.903 -5.522 1.00 96.94 208 ASN A C 1
ATOM 1629 O O . ASN A 1 208 ? -19.912 13.825 -5.346 1.00 96.94 208 ASN A O 1
ATOM 1633 N N . GLY A 1 209 ? -20.609 12.076 -6.567 1.00 97.81 209 GLY A N 1
ATOM 1634 C CA . GLY A 1 209 ? -19.553 12.133 -7.568 1.00 97.81 209 GLY A CA 1
ATOM 1635 C C . GLY A 1 209 ? -18.321 11.312 -7.189 1.00 97.81 209 GLY A C 1
ATOM 1636 O O . GLY A 1 209 ? -18.372 10.410 -6.350 1.00 97.81 209 GLY A O 1
ATOM 1637 N N . TYR A 1 210 ? -17.202 11.612 -7.852 1.00 98.25 210 TYR A N 1
ATOM 1638 C CA . TYR A 1 210 ? -15.974 10.820 -7.783 1.00 98.25 210 TYR A CA 1
ATOM 1639 C C . TYR A 1 210 ? -14.734 11.706 -7.636 1.00 98.25 210 TYR A C 1
ATOM 1641 O O . TYR A 1 210 ? -14.656 12.777 -8.238 1.00 98.25 210 TYR A O 1
ATOM 1649 N N . ILE A 1 211 ? -13.745 11.223 -6.885 1.00 97.81 211 ILE A N 1
ATOM 1650 C CA . ILE A 1 211 ? -12.361 11.695 -6.938 1.00 97.81 211 ILE A CA 1
ATOM 1651 C C . ILE A 1 211 ? -11.607 10.816 -7.935 1.00 97.81 211 ILE A C 1
ATOM 1653 O O . ILE A 1 211 ? -11.639 9.586 -7.854 1.00 97.81 211 ILE A O 1
ATOM 1657 N N . TYR A 1 212 ? -10.945 11.462 -8.895 1.00 94.81 212 TYR A N 1
ATOM 1658 C CA . TYR A 1 212 ? -10.172 10.792 -9.934 1.00 94.81 212 TYR A CA 1
ATOM 1659 C C . TYR A 1 212 ? -8.681 10.915 -9.658 1.00 94.81 212 TYR A C 1
ATOM 1661 O O . TYR A 1 212 ? -8.153 12.025 -9.675 1.00 94.81 212 TYR A O 1
ATOM 1669 N N . SER A 1 213 ? -7.995 9.784 -9.526 1.00 90.75 213 SER A N 1
ATOM 1670 C CA . SER A 1 213 ? -6.556 9.744 -9.257 1.00 90.75 213 SER A CA 1
ATOM 1671 C C . SER A 1 213 ? -5.789 9.146 -10.432 1.00 90.75 213 SER A C 1
ATOM 1673 O O . SER A 1 213 ? -6.205 8.145 -11.021 1.00 90.75 213 SER A O 1
ATOM 1675 N N . GLU A 1 214 ? -4.686 9.779 -10.833 1.00 85.00 214 GLU A N 1
ATOM 1676 C CA . GLU A 1 214 ? -3.833 9.247 -11.898 1.00 85.00 214 GLU A CA 1
ATOM 1677 C C . GLU A 1 214 ? -3.120 7.980 -11.431 1.00 85.00 214 GLU A C 1
ATOM 1679 O O . GLU A 1 214 ? -2.442 7.964 -10.407 1.00 85.00 214 GLU A O 1
ATOM 1684 N N . SER A 1 215 ? -3.249 6.897 -12.196 1.00 73.00 215 SER A N 1
ATOM 1685 C CA . SER A 1 215 ? -2.560 5.651 -11.885 1.00 73.00 215 SER A CA 1
ATOM 1686 C C . SER A 1 215 ? -1.052 5.833 -11.969 1.00 73.00 215 SER A C 1
ATOM 1688 O O . SER A 1 215 ? -0.564 6.319 -12.995 1.00 73.00 215 SER A O 1
ATOM 1690 N N . GLY A 1 216 ? -0.341 5.312 -10.972 1.00 65.31 216 GLY A N 1
ATOM 1691 C CA . GLY A 1 216 ? 1.113 5.173 -11.006 1.00 65.31 216 GLY A CA 1
ATOM 1692 C C . GLY A 1 216 ? 1.843 5.856 -9.855 1.00 65.31 216 GLY A C 1
ATOM 1693 O O . GLY A 1 216 ? 3.019 5.592 -9.690 1.00 65.31 216 GLY A O 1
ATOM 1694 N N . SER A 1 217 ? 1.164 6.652 -9.029 1.00 75.44 217 SER A N 1
ATOM 1695 C CA . SER A 1 217 ? 1.708 7.086 -7.739 1.00 75.44 217 SER A CA 1
ATOM 1696 C C . SER A 1 217 ? 0.911 6.424 -6.624 1.00 75.44 217 SER A C 1
ATOM 1698 O O . SER A 1 217 ? -0.204 6.845 -6.315 1.00 75.44 217 SER A O 1
ATOM 1700 N N . TYR A 1 218 ? 1.472 5.375 -6.020 1.00 75.69 218 TYR A N 1
ATOM 1701 C CA . TYR A 1 218 ? 0.783 4.617 -4.970 1.00 75.69 218 TYR A CA 1
ATOM 1702 C C . TYR A 1 218 ? 0.373 5.505 -3.791 1.00 75.69 218 TYR A C 1
ATOM 1704 O O . TYR A 1 218 ? -0.751 5.413 -3.296 1.00 75.69 218 TYR A O 1
ATOM 1712 N N . PHE A 1 219 ? 1.267 6.409 -3.392 1.00 77.88 219 PHE A N 1
ATOM 1713 C CA . PHE A 1 219 ? 1.015 7.365 -2.327 1.00 77.88 219 PHE A CA 1
ATOM 1714 C C . PHE A 1 219 ? -0.164 8.296 -2.652 1.00 77.88 219 PHE A C 1
ATOM 1716 O O . PHE A 1 219 ? -1.129 8.343 -1.887 1.00 77.88 219 PHE A O 1
ATOM 1723 N N . ASN A 1 220 ? -0.131 8.978 -3.804 1.00 84.69 220 ASN A N 1
ATOM 1724 C CA . ASN A 1 220 ? -1.220 9.874 -4.202 1.00 84.69 220 ASN A CA 1
ATOM 1725 C C . ASN A 1 220 ? -2.535 9.104 -4.341 1.00 84.69 220 ASN A C 1
ATOM 1727 O O . ASN A 1 220 ? -3.577 9.588 -3.915 1.00 84.69 220 ASN A O 1
ATOM 1731 N N . ASN A 1 221 ? -2.487 7.873 -4.861 1.00 88.62 221 ASN A N 1
ATOM 1732 C CA . ASN A 1 221 ? -3.672 7.032 -4.987 1.00 88.62 221 ASN A CA 1
ATOM 1733 C C . ASN A 1 221 ? -4.292 6.707 -3.618 1.00 88.62 221 ASN A C 1
ATOM 1735 O O . ASN A 1 221 ? -5.508 6.797 -3.487 1.00 88.62 221 ASN A O 1
ATOM 1739 N N . ILE A 1 222 ? -3.492 6.391 -2.590 1.00 90.69 222 ILE A N 1
ATOM 1740 C CA . ILE A 1 222 ? -4.002 6.180 -1.224 1.00 90.69 222 ILE A CA 1
ATOM 1741 C C . ILE A 1 222 ? -4.620 7.458 -0.652 1.00 90.69 222 ILE A C 1
ATOM 1743 O O . ILE A 1 222 ? -5.696 7.397 -0.055 1.00 90.69 222 ILE A O 1
ATOM 1747 N N . MET A 1 223 ? -3.953 8.604 -0.808 1.00 91.50 223 MET A N 1
ATOM 1748 C CA . MET A 1 223 ? -4.436 9.869 -0.246 1.00 91.50 223 MET A CA 1
ATOM 1749 C C . MET A 1 223 ? -5.723 10.334 -0.927 1.00 91.50 223 MET A C 1
ATOM 1751 O O . MET A 1 223 ? -6.675 10.694 -0.240 1.00 91.50 223 MET A O 1
ATOM 1755 N N . ASP A 1 224 ? -5.799 10.238 -2.254 1.00 95.25 224 ASP A N 1
ATOM 1756 C CA . ASP A 1 224 ? -7.007 10.544 -3.022 1.00 95.25 224 ASP A CA 1
ATOM 1757 C C . ASP A 1 224 ? -8.152 9.575 -2.685 1.00 95.25 224 ASP A C 1
ATOM 1759 O O . ASP A 1 224 ? -9.306 9.991 -2.562 1.00 95.25 224 ASP A O 1
ATOM 1763 N N . ALA A 1 225 ? -7.852 8.285 -2.492 1.00 96.06 225 ALA A N 1
ATOM 1764 C CA . ALA A 1 225 ? -8.832 7.286 -2.068 1.00 96.06 225 ALA A CA 1
ATOM 1765 C C . ALA A 1 225 ? -9.369 7.585 -0.661 1.00 96.06 225 ALA A C 1
ATOM 1767 O O . ALA A 1 225 ? -10.583 7.588 -0.449 1.00 96.06 225 ALA A O 1
ATOM 1768 N N . ARG A 1 226 ? -8.489 7.917 0.291 1.00 96.12 226 ARG A N 1
ATOM 1769 C CA . ARG A 1 226 ? -8.889 8.372 1.629 1.00 96.12 226 ARG A CA 1
ATOM 1770 C C . ARG A 1 226 ? -9.736 9.642 1.554 1.00 96.12 226 ARG A C 1
ATOM 1772 O O . ARG A 1 226 ? -10.764 9.723 2.222 1.00 96.12 226 ARG A O 1
ATOM 1779 N N . GLN A 1 227 ? -9.335 10.619 0.746 1.00 96.81 227 GLN A N 1
ATOM 1780 C CA . GLN A 1 227 ? -10.087 11.861 0.575 1.00 96.81 227 GLN A CA 1
ATOM 1781 C C . GLN A 1 227 ? -11.490 11.585 0.024 1.00 96.81 227 GLN A C 1
ATOM 1783 O O . GLN A 1 227 ? -12.459 12.201 0.466 1.00 96.81 227 GLN A O 1
ATOM 1788 N N . SER A 1 228 ? -11.631 10.604 -0.874 1.00 98.00 228 SER A N 1
ATOM 1789 C CA . SER A 1 228 ? -12.939 10.212 -1.402 1.00 98.00 228 SER A CA 1
ATOM 1790 C C . SER A 1 228 ? -13.843 9.681 -0.289 1.00 98.00 228 SER A C 1
ATOM 1792 O O . SER A 1 228 ? -15.021 10.031 -0.248 1.00 98.00 228 SER A O 1
ATOM 1794 N N . LEU A 1 229 ? -13.298 8.905 0.652 1.00 97.12 229 LEU A N 1
ATOM 1795 C CA . LEU A 1 229 ? -14.041 8.442 1.823 1.00 97.12 229 LEU A CA 1
ATOM 1796 C C . LEU A 1 229 ? -14.500 9.614 2.706 1.00 97.12 229 LEU A C 1
ATOM 1798 O O . LEU A 1 229 ? -15.655 9.629 3.129 1.00 97.12 229 LEU A O 1
ATOM 1802 N N . ILE A 1 230 ? -13.621 10.588 2.964 1.00 95.81 230 ILE A N 1
ATOM 1803 C CA . ILE A 1 230 ? -13.923 11.778 3.780 1.00 95.81 230 ILE A CA 1
ATOM 1804 C C . ILE A 1 230 ? -15.035 12.615 3.131 1.00 95.81 230 ILE A C 1
ATOM 1806 O O . ILE A 1 230 ? -15.983 13.018 3.800 1.00 95.81 230 ILE A O 1
ATOM 1810 N N . GLU A 1 231 ? -14.970 12.815 1.814 1.00 97.12 231 GLU A N 1
ATOM 1811 C CA . GLU A 1 231 ? -15.964 13.577 1.046 1.00 97.12 231 GLU A CA 1
ATOM 1812 C C . GLU A 1 231 ? -17.226 12.776 0.696 1.00 97.12 231 GLU A C 1
ATOM 1814 O O . GLU A 1 231 ? -18.110 13.282 0.005 1.00 97.12 231 GLU A O 1
ATOM 1819 N N . SER A 1 232 ? -17.331 11.520 1.145 1.00 96.44 232 SER A N 1
ATOM 1820 C CA . SER A 1 232 ? -18.422 10.605 0.776 1.00 96.44 232 SER A CA 1
ATOM 1821 C C . SER A 1 232 ? -18.584 10.422 -0.744 1.00 96.44 232 SER A C 1
ATOM 1823 O O . SER A 1 232 ? -19.689 10.179 -1.235 1.00 96.44 232 SER A O 1
ATOM 1825 N N . LYS A 1 233 ? -17.478 10.522 -1.487 1.00 98.12 233 LYS A N 1
ATOM 1826 C CA . LYS A 1 233 ? -17.362 10.345 -2.939 1.00 98.12 233 LYS A CA 1
ATOM 1827 C C . LYS A 1 233 ? -16.785 8.982 -3.299 1.00 98.12 233 LYS A C 1
ATOM 1829 O O . LYS A 1 233 ? -16.106 8.323 -2.511 1.00 98.12 233 LYS A O 1
ATOM 1834 N N . GLY A 1 234 ? -17.016 8.580 -4.542 1.00 97.69 234 GLY A N 1
ATOM 1835 C CA . GLY A 1 234 ? -16.361 7.420 -5.122 1.00 97.69 234 GLY A CA 1
ATOM 1836 C C . GLY A 1 234 ? -14.892 7.682 -5.458 1.00 97.69 234 GLY A C 1
ATOM 1837 O O . GLY A 1 234 ? -14.502 8.827 -5.676 1.00 97.69 234 GLY A O 1
ATOM 1838 N N . PHE A 1 235 ? -14.083 6.630 -5.554 1.00 97.38 235 PHE A N 1
ATOM 1839 C CA . PHE A 1 235 ? -12.685 6.714 -5.983 1.00 97.38 235 PHE A CA 1
ATOM 1840 C C . PHE A 1 235 ? -12.502 6.010 -7.327 1.00 97.38 235 PHE A C 1
ATOM 1842 O O . PHE A 1 235 ? -12.869 4.844 -7.476 1.00 97.38 235 PHE A O 1
ATOM 1849 N N . ILE A 1 236 ? -11.935 6.706 -8.314 1.00 95.88 236 ILE A N 1
ATOM 1850 C CA . ILE A 1 236 ? -11.664 6.144 -9.641 1.00 95.88 236 ILE A CA 1
ATOM 1851 C C . ILE A 1 236 ? -10.210 6.396 -10.035 1.00 95.88 236 ILE A C 1
ATOM 1853 O O . ILE A 1 236 ? -9.761 7.536 -10.142 1.00 95.88 236 ILE A O 1
ATOM 1857 N N . LEU A 1 237 ? -9.496 5.322 -10.364 1.00 91.19 237 LEU A N 1
ATOM 1858 C CA . LEU A 1 237 ? -8.210 5.411 -11.042 1.00 91.19 237 LEU A CA 1
ATOM 1859 C C . LEU A 1 237 ? -8.426 5.784 -12.514 1.00 91.19 237 LEU A C 1
ATOM 1861 O O . LEU A 1 237 ? -9.265 5.197 -13.203 1.00 91.19 237 LEU A O 1
ATOM 1865 N N . LYS A 1 238 ? -7.616 6.711 -13.026 1.00 88.81 238 LYS A N 1
ATOM 1866 C CA . LYS A 1 238 ? -7.543 7.068 -14.451 1.00 88.81 238 LYS A CA 1
ATOM 1867 C C . LYS A 1 238 ? -6.136 6.856 -14.992 1.00 88.81 238 LYS A C 1
ATOM 1869 O O . LYS A 1 238 ? -5.153 6.948 -14.262 1.00 88.81 238 LYS A O 1
ATOM 1874 N N . ASN A 1 239 ? -6.027 6.569 -16.283 1.00 78.00 239 ASN A N 1
ATOM 1875 C CA . ASN A 1 239 ? -4.728 6.443 -16.930 1.00 78.00 239 ASN A CA 1
ATOM 1876 C C . ASN A 1 239 ? -4.029 7.814 -16.962 1.00 78.00 239 ASN A C 1
ATOM 1878 O O . ASN A 1 239 ? -4.653 8.799 -17.356 1.00 78.00 239 ASN A O 1
ATOM 1882 N N . SER A 1 240 ? -2.760 7.887 -16.550 1.00 68.06 240 SER A N 1
ATOM 1883 C CA . SER A 1 240 ? -1.993 9.135 -16.665 1.00 68.06 240 SER A CA 1
ATOM 1884 C C . SER A 1 240 ? -1.727 9.476 -18.135 1.00 68.06 240 SER A C 1
ATOM 1886 O O . SER A 1 240 ? -1.380 8.598 -18.931 1.00 68.06 240 SER A O 1
ATOM 1888 N N . THR A 1 241 ? -1.905 10.752 -18.480 1.00 63.00 241 THR A N 1
ATOM 1889 C CA . THR A 1 241 ? -1.693 11.320 -19.823 1.00 63.00 241 THR A CA 1
ATOM 1890 C C . THR A 1 241 ? -0.273 11.856 -20.029 1.00 63.00 241 THR A C 1
ATOM 1892 O O . THR A 1 241 ? 0.060 12.298 -21.127 1.00 63.00 241 THR A O 1
ATOM 1895 N N . LYS A 1 242 ? 0.568 11.828 -18.990 1.00 61.50 242 LYS A N 1
ATOM 1896 C CA . LYS A 1 242 ? 1.930 12.374 -18.999 1.00 61.50 242 LYS A CA 1
ATOM 1897 C C . LYS A 1 242 ? 2.963 11.330 -19.433 1.00 61.50 242 LYS A C 1
ATOM 1899 O O . LYS A 1 242 ? 2.703 10.125 -19.416 1.00 61.50 242 LYS A O 1
ATOM 1904 N N . THR A 1 243 ? 4.159 11.795 -19.806 1.00 56.81 243 THR A N 1
ATOM 1905 C CA . THR A 1 243 ? 5.309 10.923 -20.081 1.00 56.81 243 THR A CA 1
ATOM 1906 C C . THR A 1 243 ? 5.639 10.104 -18.841 1.00 56.81 243 THR A C 1
ATOM 1908 O O . THR A 1 243 ? 5.901 10.660 -17.777 1.00 56.81 243 THR A O 1
ATOM 1911 N N . LYS A 1 244 ? 5.629 8.779 -18.994 1.00 58.97 244 LYS A N 1
ATOM 1912 C CA . LYS A 1 244 ? 5.833 7.843 -17.895 1.00 58.97 244 LYS A CA 1
ATOM 1913 C C . LYS A 1 244 ? 7.271 7.361 -17.860 1.00 58.97 244 LYS A C 1
ATOM 1915 O O . LYS A 1 244 ? 7.760 6.899 -18.890 1.00 58.97 244 LYS A O 1
ATOM 1920 N N . ILE A 1 245 ? 7.906 7.444 -16.692 1.00 61.19 245 ILE A N 1
ATOM 1921 C CA . ILE A 1 245 ? 9.029 6.576 -16.347 1.00 61.19 245 ILE A CA 1
ATOM 1922 C C . ILE A 1 245 ? 8.460 5.479 -15.455 1.00 61.19 245 ILE A C 1
ATOM 1924 O O . ILE A 1 245 ? 7.976 5.805 -14.381 1.00 61.19 245 ILE A O 1
ATOM 1928 N N . ILE A 1 246 ? 8.450 4.226 -15.914 1.00 61.50 246 ILE A N 1
ATOM 1929 C CA . ILE A 1 246 ? 7.889 3.091 -15.161 1.00 61.50 246 ILE A CA 1
ATOM 1930 C C . ILE A 1 246 ? 9.010 2.237 -14.598 1.00 61.50 246 ILE A C 1
ATOM 1932 O O . ILE A 1 246 ? 9.750 1.676 -15.399 1.00 61.50 246 ILE A O 1
ATOM 1936 N N . PHE A 1 247 ? 9.077 2.065 -13.277 1.00 58.53 247 PHE A N 1
ATOM 1937 C CA . PHE A 1 247 ? 9.976 1.099 -12.634 1.00 58.53 247 PHE A CA 1
ATOM 1938 C C . PHE A 1 247 ? 9.265 -0.220 -12.353 1.00 58.53 247 PHE A C 1
ATOM 1940 O O . PHE A 1 247 ? 8.147 -0.240 -11.846 1.00 58.53 247 PHE A O 1
ATOM 1947 N N . THR A 1 248 ? 9.925 -1.331 -12.648 1.00 57.12 248 THR A N 1
ATOM 1948 C CA . THR A 1 248 ? 9.460 -2.674 -12.298 1.00 57.12 248 THR A CA 1
ATOM 1949 C C . THR A 1 248 ? 10.633 -3.461 -11.750 1.00 57.12 248 THR A C 1
ATOM 1951 O O . THR A 1 248 ? 11.624 -3.614 -12.458 1.00 57.12 248 THR A O 1
ATOM 1954 N N . LEU A 1 249 ? 10.544 -3.974 -10.521 1.00 54.09 249 LEU A N 1
ATOM 1955 C CA . LEU A 1 249 ? 11.528 -4.952 -10.049 1.00 54.09 249 LEU A CA 1
ATOM 1956 C C . LEU A 1 249 ? 11.192 -6.361 -10.559 1.00 54.09 249 LEU A C 1
ATOM 1958 O O . LEU A 1 249 ? 10.026 -6.712 -10.712 1.00 54.09 249 LEU A O 1
ATOM 1962 N N . SER A 1 250 ? 12.211 -7.174 -10.820 1.00 52.16 250 SER A N 1
ATOM 1963 C CA . SER A 1 250 ? 12.080 -8.582 -11.192 1.00 52.16 250 SER A CA 1
ATOM 1964 C C . SER A 1 250 ? 13.120 -9.400 -10.423 1.00 52.16 250 SER A C 1
ATOM 1966 O O . SER A 1 250 ? 14.319 -9.249 -10.626 1.00 52.16 250 SER A O 1
ATOM 1968 N N . GLN A 1 251 ? 12.672 -10.271 -9.516 1.00 49.97 251 GLN A N 1
ATOM 1969 C CA . GLN A 1 251 ? 13.542 -11.220 -8.815 1.00 49.97 251 GLN A CA 1
ATOM 1970 C C . GLN A 1 251 ? 13.465 -12.614 -9.453 1.00 49.97 251 GLN A C 1
ATOM 1972 O O . GLN A 1 251 ? 12.413 -13.040 -9.928 1.00 49.97 251 GLN A O 1
ATOM 1977 N N . VAL A 1 252 ? 14.596 -13.330 -9.442 1.00 44.72 252 VAL A N 1
ATOM 1978 C CA . VAL A 1 252 ? 14.845 -14.556 -10.230 1.00 44.72 252 VAL A CA 1
ATOM 1979 C C . VAL A 1 252 ? 13.915 -15.726 -9.872 1.00 44.72 252 VAL A C 1
ATOM 1981 O O . VAL A 1 252 ? 13.654 -16.559 -10.733 1.00 44.72 252 VAL A O 1
ATOM 1984 N N . ASN A 1 253 ? 13.336 -15.762 -8.665 1.00 37.12 253 ASN A N 1
ATOM 1985 C CA . ASN A 1 253 ? 12.542 -16.914 -8.198 1.00 37.12 253 ASN A CA 1
ATOM 1986 C C . ASN A 1 253 ? 11.054 -16.627 -7.940 1.00 37.12 253 ASN A C 1
ATOM 1988 O O . ASN A 1 253 ? 10.289 -17.534 -7.631 1.00 37.12 253 ASN A O 1
ATOM 1992 N N . SER A 1 254 ? 10.615 -15.386 -8.118 1.00 39.81 254 SER A N 1
ATOM 1993 C CA . SER A 1 254 ? 9.203 -15.008 -8.133 1.00 39.81 254 SER A CA 1
ATOM 1994 C C . SER A 1 254 ? 9.141 -13.639 -8.783 1.00 39.81 254 SER A C 1
ATOM 1996 O O . SER A 1 254 ? 9.834 -12.730 -8.320 1.00 39.81 254 SER A O 1
ATOM 1998 N N . ARG A 1 255 ? 8.343 -13.470 -9.842 1.00 33.69 255 ARG A N 1
ATOM 1999 C CA . ARG A 1 255 ? 8.081 -12.153 -10.440 1.00 33.69 255 ARG A CA 1
ATOM 2000 C C . ARG A 1 255 ? 7.339 -11.271 -9.428 1.00 33.69 255 ARG A C 1
ATOM 2002 O O . ARG A 1 255 ? 6.136 -11.071 -9.536 1.00 33.69 255 ARG A O 1
ATOM 2009 N N . GLN A 1 256 ? 8.044 -10.750 -8.433 1.00 35.78 256 GLN A N 1
ATOM 2010 C CA . GLN A 1 256 ? 7.564 -9.648 -7.621 1.00 35.78 256 GLN A CA 1
ATOM 2011 C C . GLN A 1 256 ? 7.811 -8.383 -8.428 1.00 35.78 256 GLN A C 1
ATOM 2013 O O . GLN A 1 256 ? 8.837 -7.726 -8.280 1.00 35.78 256 GLN A O 1
ATOM 2018 N N . GLU A 1 257 ? 6.863 -8.071 -9.313 1.00 39.88 257 GLU A N 1
ATOM 2019 C CA . GLU A 1 257 ? 6.709 -6.705 -9.788 1.00 39.88 257 GLU A CA 1
ATOM 2020 C C . GLU A 1 257 ? 6.414 -5.850 -8.555 1.00 39.88 257 GLU A C 1
ATOM 2022 O O . GLU A 1 257 ? 5.264 -5.765 -8.124 1.00 39.88 257 GLU A O 1
ATOM 2027 N N . LEU A 1 258 ? 7.432 -5.196 -7.984 1.00 42.69 258 LEU A N 1
ATOM 2028 C CA . LEU A 1 258 ? 7.149 -3.939 -7.302 1.00 42.69 258 LEU A CA 1
ATOM 2029 C C . LEU A 1 258 ? 6.527 -3.068 -8.392 1.00 42.69 258 LEU A C 1
ATOM 2031 O O . LEU A 1 258 ? 7.164 -2.778 -9.405 1.00 42.69 258 LEU A O 1
ATOM 2035 N N . SER A 1 259 ? 5.220 -2.877 -8.246 1.00 50.38 259 SER A N 1
ATOM 2036 C CA . SER A 1 259 ? 4.312 -2.335 -9.247 1.00 50.38 259 SER A CA 1
ATOM 2037 C C . SER A 1 259 ? 4.879 -1.099 -9.929 1.00 50.38 259 SER A C 1
ATOM 2039 O O . SER A 1 259 ? 5.548 -0.308 -9.283 1.00 50.38 259 SER A O 1
ATOM 2041 N N . GLU A 1 260 ? 4.539 -0.932 -11.203 1.00 52.81 260 GLU A N 1
ATOM 2042 C CA . GLU A 1 260 ? 4.836 0.241 -12.028 1.00 52.81 260 GLU A CA 1
ATOM 2043 C C . GLU A 1 260 ? 4.792 1.564 -11.237 1.00 52.81 260 GLU A C 1
ATOM 2045 O O . GLU A 1 260 ? 3.708 2.093 -10.984 1.00 52.81 260 GLU A O 1
ATOM 2050 N N . PHE A 1 261 ? 5.963 2.083 -10.863 1.00 54.47 261 PHE A N 1
ATOM 2051 C CA . PHE A 1 261 ? 6.110 3.413 -10.262 1.00 54.47 261 PHE A CA 1
ATOM 2052 C C . PHE A 1 261 ? 6.184 4.427 -11.390 1.00 54.47 261 PHE A C 1
ATOM 2054 O O . PHE A 1 261 ? 7.083 4.324 -12.226 1.00 54.47 261 PHE A O 1
ATOM 2061 N N . LEU A 1 262 ? 5.199 5.318 -11.473 1.00 54.91 262 LEU A N 1
ATOM 2062 C CA . LEU A 1 262 ? 5.152 6.398 -12.443 1.00 54.91 262 LEU A CA 1
ATOM 2063 C C . LEU A 1 262 ? 5.911 7.597 -11.899 1.00 54.91 262 LEU A C 1
ATOM 2065 O O . LEU A 1 262 ? 5.389 8.394 -11.120 1.00 54.91 262 LEU A O 1
ATOM 2069 N N . ILE A 1 263 ? 7.096 7.802 -12.453 1.00 60.16 263 ILE A N 1
ATOM 2070 C CA . ILE A 1 263 ? 7.934 8.922 -12.060 1.00 60.16 263 ILE A CA 1
ATOM 2071 C C . ILE A 1 263 ? 7.835 9.993 -13.138 1.00 60.16 263 ILE A C 1
ATOM 2073 O O . ILE A 1 263 ? 8.316 9.833 -14.264 1.00 60.16 263 ILE A O 1
ATOM 2077 N N . GLU A 1 264 ? 7.135 11.077 -12.812 1.00 59.00 264 GLU A N 1
ATOM 2078 C CA . GLU A 1 264 ? 6.936 12.196 -13.727 1.00 59.00 264 GLU A CA 1
ATOM 2079 C C . GLU A 1 264 ? 8.228 13.002 -13.885 1.00 59.00 264 GLU A C 1
ATOM 2081 O O . GLU A 1 264 ? 8.676 13.653 -12.946 1.00 59.00 264 GLU A O 1
ATOM 2086 N N . ASN A 1 265 ? 8.791 13.019 -15.101 1.00 59.69 265 ASN A N 1
ATOM 2087 C CA . ASN A 1 265 ? 9.854 13.946 -15.514 1.00 59.69 265 ASN A CA 1
ATOM 2088 C C . ASN A 1 265 ? 11.014 14.094 -14.509 1.00 59.69 265 ASN A C 1
ATOM 2090 O O . ASN A 1 265 ? 11.546 15.196 -14.332 1.00 59.69 265 ASN A O 1
ATOM 2094 N N . ASP A 1 266 ? 11.435 12.997 -13.873 1.00 69.56 266 ASP A N 1
ATOM 2095 C CA . ASP A 1 266 ? 12.595 13.038 -12.989 1.00 69.56 266 ASP A CA 1
ATOM 2096 C C . ASP A 1 266 ? 13.834 13.406 -13.810 1.00 69.56 266 ASP A C 1
ATOM 2098 O O . ASP A 1 266 ? 14.339 12.639 -14.636 1.00 69.56 266 ASP A O 1
ATOM 2102 N N . LYS A 1 267 ? 14.311 14.635 -13.593 1.00 73.12 267 LYS A N 1
ATOM 2103 C CA . LYS A 1 267 ? 15.443 15.205 -14.323 1.00 73.12 267 LYS A CA 1
ATOM 2104 C C . LYS A 1 267 ? 16.719 14.390 -14.111 1.00 73.12 267 LYS A C 1
ATOM 2106 O O . LYS A 1 267 ? 17.551 14.376 -15.014 1.00 73.12 267 LYS A O 1
ATOM 2111 N N . LYS A 1 268 ? 16.885 13.727 -12.960 1.00 73.06 268 LYS A N 1
ATOM 2112 C CA . LYS A 1 268 ? 18.052 12.887 -12.658 1.00 73.06 268 LYS A CA 1
ATOM 2113 C C . LYS A 1 268 ? 17.990 11.599 -13.473 1.00 73.06 268 LYS A C 1
ATOM 2115 O O . LYS A 1 268 ? 18.956 11.295 -14.166 1.00 73.06 268 LYS A O 1
ATOM 2120 N N . LEU A 1 269 ? 16.841 10.921 -13.497 1.00 71.94 269 LEU A N 1
ATOM 2121 C CA . LEU A 1 269 ? 16.638 9.725 -14.328 1.00 71.94 269 LEU A CA 1
ATOM 2122 C C . LEU A 1 269 ? 16.709 10.018 -15.826 1.00 71.94 269 LEU A C 1
ATOM 2124 O O . LEU A 1 269 ? 17.279 9.235 -16.584 1.00 71.94 269 LEU A O 1
ATOM 2128 N N . LEU A 1 270 ? 16.166 11.153 -16.266 1.00 74.31 270 LEU A N 1
ATOM 2129 C CA . LEU A 1 270 ? 16.250 11.559 -17.665 1.00 74.31 270 LEU A CA 1
ATOM 2130 C C . LEU A 1 270 ? 17.692 11.883 -18.062 1.00 74.31 270 LEU A C 1
ATOM 2132 O O . LEU A 1 270 ? 18.165 11.442 -19.109 1.00 74.31 270 LEU A O 1
ATOM 2136 N N . LYS A 1 271 ? 18.409 12.635 -17.219 1.00 78.12 271 LYS A N 1
ATOM 2137 C CA . LYS A 1 271 ? 19.832 12.914 -17.424 1.00 78.12 271 LYS A CA 1
ATOM 2138 C C . LYS A 1 271 ? 20.631 11.616 -17.488 1.00 78.12 271 LYS A C 1
ATOM 2140 O O . LYS A 1 271 ? 21.415 11.442 -18.409 1.00 78.12 271 LYS A O 1
ATOM 2145 N N . LEU A 1 272 ? 20.368 10.689 -16.577 1.00 75.19 272 LEU A N 1
ATOM 2146 C CA . LEU A 1 272 ? 20.991 9.376 -16.543 1.00 75.19 272 LEU A CA 1
ATOM 2147 C C . LEU A 1 272 ? 20.745 8.573 -17.826 1.00 75.19 272 LEU A C 1
ATOM 2149 O O . LEU A 1 272 ? 21.690 8.062 -18.426 1.00 75.19 272 LEU A O 1
ATOM 2153 N N . TYR A 1 273 ? 19.489 8.488 -18.275 1.00 78.12 273 TYR A N 1
ATOM 2154 C CA . TYR A 1 273 ? 19.142 7.849 -19.543 1.00 78.12 273 TYR A CA 1
ATOM 2155 C C . TYR A 1 273 ? 19.922 8.473 -20.711 1.00 78.12 273 TYR A C 1
ATOM 2157 O O . TYR A 1 273 ? 20.450 7.763 -21.571 1.00 78.12 273 TYR A O 1
ATOM 2165 N N . ASN A 1 274 ? 20.042 9.801 -20.723 1.00 82.25 274 ASN A N 1
ATOM 2166 C CA . ASN A 1 274 ? 20.804 10.527 -21.735 1.00 82.25 274 ASN A CA 1
ATOM 2167 C C . ASN A 1 274 ? 22.316 10.268 -21.634 1.00 82.25 274 ASN A C 1
ATOM 2169 O O . ASN A 1 274 ? 22.954 10.073 -22.666 1.00 82.25 274 ASN A O 1
ATOM 2173 N N . ASP A 1 275 ? 22.884 10.204 -20.429 1.00 83.56 275 ASP A N 1
ATOM 2174 C CA . ASP A 1 275 ? 24.310 9.951 -20.195 1.00 83.56 275 ASP A CA 1
ATOM 2175 C C . ASP A 1 275 ? 24.705 8.527 -20.622 1.00 83.56 275 ASP A C 1
ATOM 2177 O O . ASP A 1 275 ? 25.727 8.339 -21.287 1.00 83.56 275 ASP A O 1
ATOM 2181 N N . ILE A 1 276 ? 23.855 7.530 -20.343 1.00 82.88 276 ILE A N 1
ATOM 2182 C CA . ILE A 1 276 ? 24.024 6.156 -20.841 1.00 82.88 276 ILE A CA 1
ATOM 2183 C C . ILE A 1 276 ? 23.981 6.136 -22.371 1.00 82.88 276 ILE A C 1
ATOM 2185 O O . ILE A 1 276 ? 24.870 5.578 -23.018 1.00 82.88 276 ILE A O 1
ATOM 2189 N N . ASN A 1 277 ? 22.973 6.776 -22.970 1.00 83.69 277 ASN A N 1
ATOM 2190 C CA . ASN A 1 277 ? 22.853 6.850 -24.425 1.00 83.69 277 ASN A CA 1
ATOM 2191 C C . ASN A 1 277 ? 24.049 7.535 -25.082 1.00 83.69 277 ASN A C 1
ATOM 2193 O O . ASN A 1 277 ? 24.514 7.077 -26.126 1.00 83.69 277 ASN A O 1
ATOM 2197 N N . LYS A 1 278 ? 24.552 8.609 -24.471 1.00 85.56 278 LYS A N 1
ATOM 2198 C CA . LYS A 1 278 ? 25.730 9.333 -24.937 1.00 85.56 278 LYS A CA 1
ATOM 2199 C C . LYS A 1 278 ? 26.975 8.449 -24.879 1.00 85.56 278 LYS A C 1
ATOM 2201 O O . LYS A 1 278 ? 27.664 8.328 -25.886 1.00 85.56 278 LYS A O 1
ATOM 2206 N N . GLY A 1 279 ? 27.217 7.763 -23.759 1.00 83.44 279 GLY A N 1
ATOM 2207 C CA . GLY A 1 279 ? 28.358 6.852 -23.623 1.00 83.44 279 GLY A CA 1
ATOM 2208 C C . GLY A 1 279 ? 28.334 5.696 -24.631 1.00 83.44 279 GLY A C 1
ATOM 2209 O O . GLY A 1 279 ? 29.380 5.324 -25.165 1.00 83.44 279 GLY A O 1
ATOM 2210 N N . ILE A 1 280 ? 27.141 5.177 -24.946 1.00 84.38 280 ILE A N 1
ATOM 2211 C CA . ILE A 1 280 ? 26.946 4.171 -26.001 1.00 84.38 280 ILE A CA 1
ATOM 2212 C C . ILE A 1 280 ? 27.251 4.760 -27.383 1.00 84.38 280 ILE A C 1
ATOM 2214 O O . ILE A 1 280 ? 27.973 4.140 -28.161 1.00 84.38 280 ILE A O 1
ATOM 2218 N N . ALA A 1 281 ? 26.724 5.948 -27.694 1.00 85.94 281 ALA A N 1
ATOM 2219 C CA . ALA A 1 281 ? 26.933 6.603 -28.987 1.00 85.94 281 ALA A CA 1
ATOM 2220 C C . ALA A 1 281 ? 28.410 6.952 -29.242 1.00 85.94 281 ALA A C 1
ATOM 2222 O O . ALA A 1 281 ? 28.882 6.839 -30.369 1.00 85.94 281 ALA A O 1
ATOM 2223 N N . GLU A 1 282 ? 29.149 7.320 -28.194 1.00 87.69 282 GLU A N 1
ATOM 2224 C CA . GLU A 1 282 ? 30.584 7.631 -28.251 1.00 87.69 282 GLU A CA 1
ATOM 2225 C C . GLU A 1 282 ? 31.483 6.379 -28.302 1.00 87.69 282 GLU A C 1
ATOM 2227 O O . GLU A 1 282 ? 32.699 6.509 -28.425 1.00 87.69 282 GLU A O 1
ATOM 2232 N N . ASN A 1 283 ? 30.918 5.164 -28.203 1.00 82.50 283 ASN A N 1
ATOM 2233 C CA . ASN A 1 283 ? 31.659 3.898 -28.101 1.00 82.50 283 ASN A CA 1
ATOM 2234 C C . ASN A 1 283 ? 32.725 3.924 -26.985 1.00 82.50 283 ASN A C 1
ATOM 2236 O O . ASN A 1 283 ? 33.846 3.422 -27.133 1.00 82.50 283 ASN A O 1
ATOM 2240 N N . ASN A 1 284 ? 32.386 4.550 -25.855 1.00 85.12 284 ASN A N 1
ATOM 2241 C CA . ASN A 1 284 ? 33.330 4.823 -24.782 1.00 85.12 284 ASN A CA 1
ATOM 2242 C C . ASN A 1 284 ? 33.532 3.591 -23.884 1.00 85.12 284 ASN A C 1
ATOM 2244 O O . ASN A 1 284 ? 32.969 3.492 -22.793 1.00 85.12 284 ASN A O 1
ATOM 2248 N N . LYS A 1 285 ? 34.369 2.653 -24.345 1.00 82.56 285 LYS A N 1
ATOM 2249 C CA . LYS A 1 285 ? 34.626 1.360 -23.683 1.00 82.56 285 LYS A CA 1
ATOM 2250 C C . LYS A 1 285 ? 35.183 1.457 -22.256 1.00 82.56 285 LYS A C 1
ATOM 2252 O O . LYS A 1 285 ? 35.116 0.470 -21.528 1.00 82.56 285 LYS A O 1
ATOM 2257 N N . SER A 1 286 ? 35.736 2.600 -21.839 1.00 83.31 286 SER A N 1
ATOM 2258 C CA . SER A 1 286 ? 36.167 2.791 -20.446 1.00 83.31 286 SER A CA 1
ATOM 2259 C C . SER A 1 286 ? 34.988 3.040 -19.500 1.00 83.31 286 SER A C 1
ATOM 2261 O O . SER A 1 286 ? 35.090 2.733 -18.316 1.00 83.31 286 SER A O 1
ATOM 2263 N N . LYS A 1 287 ? 33.855 3.533 -20.024 1.00 84.31 287 LYS A N 1
ATOM 2264 C CA . LYS A 1 287 ? 32.628 3.799 -19.264 1.00 84.31 287 LYS A CA 1
ATOM 2265 C C . LYS A 1 287 ? 31.550 2.740 -19.469 1.00 84.31 287 LYS A C 1
ATOM 2267 O O . LYS A 1 287 ? 30.907 2.348 -18.500 1.00 84.31 287 LYS A O 1
ATOM 2272 N N . ILE A 1 288 ? 31.327 2.308 -20.713 1.00 86.88 288 ILE A N 1
ATOM 2273 C CA . ILE A 1 288 ? 30.246 1.391 -21.100 1.00 86.88 288 ILE A CA 1
ATOM 2274 C C . ILE A 1 288 ? 30.759 0.421 -22.166 1.00 86.88 288 ILE A C 1
ATOM 2276 O O . ILE A 1 288 ? 31.309 0.834 -23.185 1.00 86.88 288 ILE A O 1
ATOM 2280 N N . ILE A 1 289 ? 30.560 -0.877 -21.954 1.00 87.38 289 ILE A N 1
ATOM 2281 C CA . ILE A 1 289 ? 31.002 -1.936 -22.866 1.00 87.38 289 ILE A CA 1
ATOM 2282 C C . ILE A 1 289 ? 29.788 -2.688 -23.384 1.00 87.38 289 ILE A C 1
ATOM 2284 O O . ILE A 1 289 ? 29.047 -3.247 -22.587 1.00 87.38 289 ILE A O 1
ATOM 2288 N N . ALA A 1 290 ? 29.603 -2.733 -24.703 1.00 87.50 290 ALA A N 1
ATOM 2289 C CA . ALA A 1 290 ? 28.590 -3.591 -25.314 1.00 87.50 290 ALA A CA 1
ATOM 2290 C C . ALA A 1 290 ? 28.941 -5.070 -25.107 1.00 87.50 290 ALA A C 1
ATOM 2292 O O . ALA A 1 290 ? 30.092 -5.470 -25.300 1.00 87.50 290 ALA A O 1
ATOM 2293 N N . THR A 1 291 ? 27.947 -5.875 -24.751 1.00 84.50 291 THR A N 1
ATOM 2294 C CA . THR A 1 291 ? 28.099 -7.316 -24.539 1.00 84.50 291 THR A CA 1
ATOM 2295 C C . THR A 1 291 ? 27.124 -8.101 -25.402 1.00 84.50 291 THR A C 1
ATOM 2297 O O . THR A 1 291 ? 26.118 -7.577 -25.884 1.00 84.50 291 THR A O 1
ATOM 2300 N N . SER A 1 292 ? 27.435 -9.378 -25.624 1.00 79.00 292 SER A N 1
ATOM 2301 C CA . SER A 1 292 ? 26.470 -10.302 -26.215 1.00 79.00 292 SER A CA 1
ATOM 2302 C C . SER A 1 292 ? 25.274 -10.453 -25.278 1.00 79.00 292 SER A C 1
ATOM 2304 O O . SER A 1 292 ? 25.502 -10.542 -24.069 1.00 79.00 292 SER A O 1
ATOM 2306 N N . PRO A 1 293 ? 24.039 -10.517 -25.808 1.00 72.12 293 PRO A N 1
ATOM 2307 C CA . PRO A 1 293 ? 22.874 -10.758 -24.983 1.00 72.12 293 PRO A CA 1
ATOM 2308 C C . PRO A 1 293 ? 23.028 -12.027 -24.145 1.00 72.12 293 PRO A C 1
ATOM 2310 O O . PRO A 1 293 ? 23.462 -13.067 -24.647 1.00 72.12 293 PRO A O 1
ATOM 2313 N N . THR A 1 294 ? 22.681 -11.939 -22.873 1.00 65.06 294 THR A N 1
ATOM 2314 C CA . THR A 1 294 ? 22.724 -13.018 -21.902 1.00 65.06 294 THR A CA 1
ATOM 2315 C C . THR A 1 294 ? 21.296 -13.375 -21.504 1.00 65.06 294 THR A C 1
ATOM 2317 O O . THR A 1 294 ? 20.421 -12.523 -21.413 1.00 65.06 294 THR A O 1
ATOM 2320 N N . ASN A 1 295 ? 21.029 -14.645 -21.195 1.00 57.31 295 ASN A N 1
ATOM 2321 C CA . ASN A 1 295 ? 19.726 -15.058 -20.648 1.00 57.31 295 ASN A CA 1
ATOM 2322 C C . ASN A 1 295 ? 19.563 -14.653 -19.163 1.00 57.31 295 ASN A C 1
ATOM 2324 O O . ASN A 1 295 ? 18.993 -15.407 -18.374 1.00 57.31 295 ASN A O 1
ATOM 2328 N N . THR A 1 296 ? 20.120 -13.515 -18.739 1.00 55.50 296 THR A N 1
ATOM 2329 C CA . THR A 1 296 ? 20.106 -13.102 -17.331 1.00 55.50 296 THR A CA 1
ATOM 2330 C C . THR A 1 296 ? 18.806 -12.393 -16.962 1.00 55.50 296 THR A C 1
ATOM 2332 O O . THR A 1 296 ? 18.176 -11.708 -17.766 1.00 55.50 296 THR A O 1
ATOM 2335 N N . ALA A 1 297 ? 18.377 -12.582 -15.715 1.00 57.97 297 ALA A N 1
ATOM 2336 C CA . ALA A 1 297 ? 17.232 -11.884 -15.157 1.00 57.97 297 ALA A CA 1
ATOM 2337 C C . ALA A 1 297 ? 17.663 -10.490 -14.672 1.00 57.97 297 ALA A C 1
ATOM 2339 O O . ALA A 1 297 ? 18.592 -10.357 -13.870 1.00 57.97 297 ALA A O 1
ATOM 2340 N N . TYR A 1 298 ? 16.983 -9.452 -15.158 1.00 68.00 298 TYR A N 1
ATOM 2341 C CA . TYR A 1 298 ? 17.180 -8.080 -14.698 1.00 68.00 298 TYR A CA 1
ATOM 2342 C C . TYR A 1 298 ? 16.433 -7.825 -13.399 1.00 68.00 298 TYR A C 1
ATOM 2344 O O . TYR A 1 298 ? 15.285 -8.240 -13.256 1.00 68.00 298 TYR A O 1
ATOM 2352 N N . ALA A 1 299 ? 17.092 -7.125 -12.477 1.00 64.62 299 ALA A N 1
ATOM 2353 C CA . ALA A 1 299 ? 16.533 -6.754 -11.187 1.00 64.62 299 ALA A CA 1
ATOM 2354 C C . ALA A 1 299 ? 15.513 -5.623 -11.322 1.00 64.62 299 ALA A C 1
ATOM 2356 O O . ALA A 1 299 ? 14.542 -5.615 -10.581 1.00 64.62 299 ALA A O 1
ATOM 2357 N N . ILE A 1 300 ? 15.719 -4.687 -12.256 1.00 69.62 300 ILE A N 1
ATOM 2358 C CA . ILE A 1 300 ? 14.889 -3.495 -12.472 1.00 69.62 300 ILE A CA 1
ATOM 2359 C C . ILE A 1 300 ? 14.635 -3.303 -13.976 1.00 69.62 300 ILE A C 1
ATOM 2361 O O . ILE A 1 300 ? 15.524 -3.520 -14.794 1.00 69.62 300 ILE A O 1
ATOM 2365 N N . LYS A 1 301 ? 13.435 -2.860 -14.352 1.00 73.88 301 LYS A N 1
ATOM 2366 C CA . LYS A 1 301 ? 13.029 -2.420 -15.694 1.00 73.88 301 LYS A CA 1
ATOM 2367 C C . LYS A 1 301 ? 12.483 -0.998 -15.606 1.00 73.88 301 LYS A C 1
ATOM 2369 O O . LYS A 1 301 ? 11.617 -0.735 -14.784 1.00 73.88 301 LYS A O 1
ATOM 2374 N N . ILE A 1 302 ? 12.967 -0.118 -16.472 1.00 74.88 302 ILE A N 1
ATOM 2375 C CA . ILE A 1 302 ? 12.622 1.299 -16.580 1.00 74.88 302 ILE A CA 1
ATOM 2376 C C . ILE A 1 302 ? 12.031 1.537 -17.971 1.00 74.88 302 ILE A C 1
ATOM 2378 O O . ILE A 1 302 ? 12.706 1.261 -18.955 1.00 74.88 302 ILE A O 1
ATOM 2382 N N . ILE A 1 303 ? 10.804 2.044 -18.094 1.00 73.12 303 ILE A N 1
ATOM 2383 C CA . ILE A 1 303 ? 10.195 2.371 -19.402 1.00 73.12 303 ILE A CA 1
ATOM 2384 C C . ILE A 1 303 ? 10.085 3.885 -19.546 1.00 73.12 303 ILE A C 1
ATOM 2386 O O . ILE A 1 303 ? 9.424 4.489 -18.715 1.00 73.12 303 ILE A O 1
ATOM 2390 N N . TYR A 1 304 ? 10.654 4.478 -20.599 1.00 76.06 304 TYR A N 1
ATOM 2391 C CA . TYR A 1 304 ? 10.577 5.908 -20.923 1.00 76.06 304 TYR A CA 1
ATOM 2392 C C . TYR A 1 304 ? 10.368 6.114 -22.428 1.00 76.06 304 TYR A C 1
ATOM 2394 O O . TYR A 1 304 ? 11.180 5.671 -23.227 1.00 76.06 304 TYR A O 1
ATOM 2402 N N . ASN A 1 305 ? 9.295 6.799 -22.838 1.00 74.25 305 ASN A N 1
ATOM 2403 C CA . ASN A 1 305 ? 9.023 7.134 -24.248 1.00 74.25 305 ASN A CA 1
ATOM 2404 C C . ASN A 1 305 ? 9.187 5.949 -25.239 1.00 74.25 305 ASN A C 1
ATOM 2406 O O . ASN A 1 305 ? 9.800 6.095 -26.291 1.00 74.25 305 ASN A O 1
ATOM 2410 N N . LYS A 1 306 ? 8.642 4.767 -24.892 1.00 74.81 306 LYS A N 1
ATOM 2411 C CA . LYS A 1 306 ? 8.780 3.466 -25.604 1.00 74.81 306 LYS A CA 1
ATOM 2412 C C . LYS A 1 306 ? 10.165 2.813 -25.548 1.00 74.81 306 LYS A C 1
ATOM 2414 O O . LYS A 1 306 ? 10.307 1.668 -25.988 1.00 74.81 306 LYS A O 1
ATOM 2419 N N . ASP A 1 307 ? 11.153 3.502 -25.000 1.00 79.31 307 ASP A N 1
ATOM 2420 C CA . ASP A 1 307 ? 12.449 2.932 -24.683 1.00 79.31 307 ASP A CA 1
ATOM 2421 C C . ASP A 1 307 ? 12.369 2.204 -23.340 1.00 79.31 307 ASP A C 1
ATOM 2423 O O . ASP A 1 307 ? 11.613 2.585 -22.444 1.00 79.31 307 ASP A O 1
ATOM 2427 N N . ILE A 1 308 ? 13.118 1.116 -23.211 1.00 78.06 308 ILE A N 1
ATOM 2428 C CA . ILE A 1 308 ? 13.138 0.279 -22.018 1.00 78.06 308 ILE A CA 1
ATOM 2429 C C . ILE A 1 308 ? 14.588 0.063 -21.601 1.00 78.06 308 ILE A C 1
ATOM 2431 O O . ILE A 1 308 ? 15.367 -0.462 -22.392 1.00 78.06 308 ILE A O 1
ATOM 2435 N N . LEU A 1 309 ? 14.935 0.450 -20.376 1.00 80.25 309 LEU A N 1
ATOM 2436 C CA . LEU A 1 309 ? 16.223 0.220 -19.729 1.00 80.25 309 LEU A CA 1
ATOM 2437 C C . LEU A 1 309 ? 16.052 -0.844 -18.638 1.00 80.25 309 LEU A C 1
ATOM 2439 O O . LEU A 1 309 ? 15.325 -0.643 -17.676 1.00 80.25 309 LEU A O 1
ATOM 2443 N N . TYR A 1 310 ? 16.720 -1.976 -18.781 1.00 78.06 310 TYR A N 1
ATOM 2444 C CA . TYR A 1 310 ? 16.780 -3.036 -17.786 1.00 78.06 310 TYR A CA 1
ATOM 2445 C C . TYR A 1 310 ? 18.108 -2.968 -17.042 1.00 78.06 310 TYR A C 1
ATOM 2447 O O . TYR A 1 310 ? 19.117 -2.601 -17.63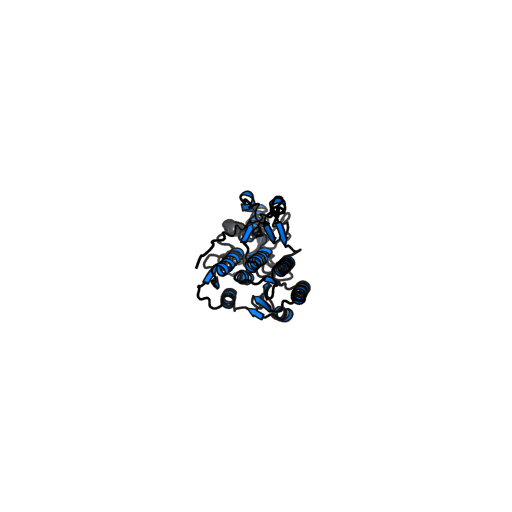7 1.00 78.06 310 TYR A O 1
ATOM 2455 N N . ILE A 1 311 ? 18.116 -3.292 -15.754 1.00 74.31 311 ILE A N 1
ATOM 2456 C CA . ILE A 1 311 ? 19.277 -3.159 -14.874 1.00 74.31 311 ILE A CA 1
ATOM 2457 C C . ILE A 1 311 ? 19.348 -4.387 -13.970 1.00 74.31 311 ILE A C 1
ATOM 2459 O O . ILE A 1 311 ? 18.366 -4.743 -13.321 1.00 74.31 311 ILE A O 1
ATOM 2463 N N . THR A 1 312 ? 20.508 -5.033 -13.920 1.00 73.62 312 THR A N 1
ATOM 2464 C CA . THR A 1 312 ? 20.826 -6.081 -12.950 1.00 73.62 312 THR A CA 1
ATOM 2465 C C . THR A 1 312 ? 21.864 -5.539 -11.992 1.00 73.62 312 THR A C 1
ATOM 2467 O O . THR A 1 312 ? 22.883 -4.992 -12.417 1.00 73.62 312 THR A O 1
ATOM 2470 N N . ASP A 1 313 ? 21.620 -5.759 -10.707 1.00 64.31 313 ASP A N 1
ATOM 2471 C CA . ASP A 1 313 ? 22.614 -5.522 -9.677 1.00 64.31 313 ASP A CA 1
ATOM 2472 C C . ASP A 1 313 ? 23.112 -6.845 -9.092 1.00 64.31 313 ASP A C 1
ATOM 2474 O O . ASP A 1 313 ? 22.340 -7.797 -8.956 1.00 64.31 313 ASP A O 1
ATOM 2478 N N . LYS A 1 314 ? 24.396 -6.893 -8.734 1.00 53.78 314 LYS A N 1
ATOM 2479 C CA . LYS A 1 314 ? 24.973 -7.979 -7.947 1.00 53.78 314 LYS A CA 1
ATOM 2480 C C . LYS A 1 314 ? 25.030 -7.690 -6.436 1.00 53.78 314 LYS A C 1
ATOM 2482 O O . LYS A 1 314 ? 25.278 -8.645 -5.719 1.00 53.78 314 LYS A O 1
ATOM 2487 N N . ASN A 1 315 ? 24.787 -6.464 -5.955 1.00 51.78 315 ASN A N 1
ATOM 2488 C CA . ASN A 1 315 ? 24.473 -6.053 -4.573 1.00 51.78 315 ASN A CA 1
ATOM 2489 C C . ASN A 1 315 ? 24.315 -4.514 -4.485 1.00 51.78 315 ASN A C 1
ATOM 2491 O O . ASN A 1 315 ? 25.302 -3.830 -4.232 1.00 51.78 315 ASN A O 1
ATOM 2495 N N . LEU A 1 316 ? 23.088 -3.971 -4.602 1.00 52.84 316 LEU A N 1
ATOM 2496 C CA . LEU A 1 316 ? 22.747 -2.519 -4.626 1.00 52.84 316 LEU A CA 1
ATOM 2497 C C . LEU A 1 316 ? 23.392 -1.628 -3.547 1.00 52.84 316 LEU A C 1
ATOM 2499 O O . LEU A 1 316 ? 23.405 -0.410 -3.721 1.00 52.84 316 LEU A O 1
ATOM 2503 N N . ASN A 1 317 ? 23.965 -2.196 -2.485 1.00 50.50 317 ASN A N 1
ATOM 2504 C CA . ASN A 1 317 ? 24.438 -1.451 -1.324 1.00 50.50 317 ASN A CA 1
ATOM 2505 C C . ASN A 1 317 ? 25.959 -1.417 -1.095 1.00 50.50 317 ASN A C 1
ATOM 2507 O O . ASN A 1 317 ? 26.351 -0.629 -0.246 1.00 50.50 317 ASN A O 1
ATOM 2511 N N . ASP A 1 318 ? 26.820 -2.146 -1.824 1.00 48.22 318 ASP A N 1
ATOM 2512 C CA . ASP A 1 318 ? 28.272 -2.110 -1.542 1.00 48.22 318 ASP A CA 1
ATOM 2513 C C . ASP A 1 318 ? 29.169 -2.294 -2.785 1.00 48.22 318 ASP A C 1
ATOM 2515 O O . ASP A 1 318 ? 29.088 -3.295 -3.491 1.00 48.22 318 ASP A O 1
ATOM 2519 N N . ASN A 1 319 ? 30.068 -1.321 -3.006 1.00 54.53 319 ASN A N 1
ATOM 2520 C CA . ASN A 1 319 ? 31.233 -1.340 -3.912 1.00 54.53 319 ASN A CA 1
ATOM 2521 C C . ASN A 1 319 ? 31.019 -1.944 -5.314 1.00 54.53 319 ASN A C 1
ATOM 2523 O O . ASN A 1 319 ? 31.707 -2.880 -5.723 1.00 54.53 319 ASN A O 1
ATOM 2527 N N . HIS A 1 320 ? 30.105 -1.355 -6.086 1.00 57.16 320 HIS A N 1
ATOM 2528 C CA . HIS A 1 320 ? 29.831 -1.745 -7.472 1.00 57.16 320 HIS A CA 1
ATOM 2529 C C . HIS A 1 320 ? 31.054 -1.613 -8.390 1.00 57.16 320 HIS A C 1
ATOM 2531 O O . HIS A 1 320 ? 31.359 -0.525 -8.869 1.00 57.16 320 HIS A O 1
ATOM 2537 N N . GLU A 1 321 ? 31.731 -2.724 -8.688 1.00 68.94 321 GLU A N 1
ATOM 2538 C CA . GLU A 1 321 ? 32.817 -2.766 -9.683 1.00 68.94 321 GLU A CA 1
ATOM 2539 C C . GLU A 1 321 ? 32.303 -2.588 -11.123 1.00 68.94 321 GLU A C 1
ATOM 2541 O O . GLU A 1 321 ? 33.035 -2.153 -12.013 1.00 68.94 321 GLU A O 1
ATOM 2546 N N . SER A 1 322 ? 31.044 -2.960 -11.376 1.00 77.31 322 SER A N 1
ATOM 2547 C CA . SER A 1 322 ? 30.350 -2.742 -12.646 1.00 77.31 322 SER A CA 1
ATOM 2548 C C . SER A 1 322 ? 28.852 -3.015 -12.513 1.00 77.31 322 SER A C 1
ATOM 2550 O O . SER A 1 322 ? 28.424 -3.717 -11.599 1.00 77.31 322 SER A O 1
ATOM 2552 N N . MET A 1 323 ? 28.058 -2.502 -13.451 1.00 81.56 323 MET A N 1
ATOM 2553 C CA . MET A 1 323 ? 26.621 -2.741 -13.516 1.00 81.56 323 MET A CA 1
ATOM 2554 C C . MET A 1 323 ? 26.196 -3.252 -14.889 1.00 81.56 323 MET A C 1
ATOM 2556 O O . MET A 1 323 ? 26.593 -2.699 -15.914 1.00 81.56 323 MET A O 1
ATOM 2560 N N . HIS A 1 324 ? 25.354 -4.283 -14.912 1.00 83.12 324 HIS A N 1
ATOM 2561 C CA . HIS A 1 324 ? 24.811 -4.833 -16.147 1.00 83.12 324 HIS A CA 1
ATOM 2562 C C . HIS A 1 324 ? 23.474 -4.169 -16.489 1.00 83.12 324 HIS A C 1
ATOM 2564 O O . HIS A 1 324 ? 22.560 -4.140 -15.665 1.00 83.12 324 HIS A O 1
ATOM 2570 N N . ILE A 1 325 ? 23.354 -3.643 -17.706 1.00 84.00 325 ILE A N 1
ATOM 2571 C CA . ILE A 1 325 ? 22.138 -3.004 -18.207 1.00 84.00 325 ILE A CA 1
ATOM 2572 C C . ILE A 1 325 ? 21.750 -3.547 -19.583 1.00 84.00 325 ILE A C 1
ATOM 2574 O O . ILE A 1 325 ? 22.602 -4.003 -20.342 1.00 84.00 325 ILE A O 1
ATOM 2578 N N . ALA A 1 326 ? 20.480 -3.417 -19.955 1.00 82.75 326 ALA A N 1
ATOM 2579 C CA . ALA A 1 326 ? 20.026 -3.615 -21.326 1.00 82.75 326 ALA A CA 1
ATOM 2580 C C . ALA A 1 326 ? 19.105 -2.501 -21.785 1.00 82.75 326 ALA A C 1
ATOM 2582 O O . ALA A 1 326 ? 18.319 -1.980 -21.005 1.00 82.75 326 ALA A O 1
ATOM 2583 N N . ILE A 1 327 ? 19.165 -2.155 -23.066 1.00 84.56 327 ILE A N 1
ATOM 2584 C CA . ILE A 1 327 ? 18.329 -1.110 -23.651 1.00 84.56 327 ILE A CA 1
ATOM 2585 C C . ILE A 1 327 ? 17.581 -1.670 -24.855 1.00 84.56 327 ILE A C 1
ATOM 2587 O O . ILE A 1 327 ? 18.184 -2.231 -25.768 1.00 84.56 327 ILE A O 1
ATOM 2591 N N . SER A 1 328 ? 16.268 -1.468 -24.872 1.00 81.69 328 SER A N 1
ATOM 2592 C CA . SER A 1 328 ? 15.396 -1.649 -26.032 1.00 81.69 328 SER A CA 1
ATOM 2593 C C . SER A 1 328 ? 14.874 -0.278 -26.438 1.00 81.69 328 SER A C 1
ATOM 2595 O O . SER A 1 328 ? 14.160 0.347 -25.660 1.00 81.69 328 SER A O 1
ATOM 2597 N N . LYS A 1 329 ? 15.188 0.191 -27.648 1.00 82.31 329 LYS A N 1
ATOM 2598 C CA . LYS A 1 329 ? 14.665 1.470 -28.160 1.00 82.31 329 LYS A CA 1
ATOM 2599 C C . LYS A 1 329 ? 13.443 1.252 -29.029 1.00 82.31 329 LYS A C 1
ATOM 2601 O O . LYS A 1 329 ? 13.517 0.408 -29.917 1.00 82.31 329 LYS A O 1
ATOM 2606 N N . ASN A 1 330 ? 12.354 1.991 -28.827 1.00 79.75 330 ASN A N 1
ATOM 2607 C CA . ASN A 1 330 ? 11.117 1.844 -29.611 1.00 79.75 330 ASN A CA 1
ATOM 2608 C C . ASN A 1 330 ? 10.671 0.376 -29.796 1.00 79.75 330 ASN A C 1
ATOM 2610 O O . ASN A 1 330 ? 10.291 -0.029 -30.891 1.00 79.75 330 ASN A O 1
ATOM 2614 N N . SER A 1 331 ? 10.738 -0.434 -28.733 1.00 69.38 331 SER A N 1
ATOM 2615 C CA . SER A 1 331 ? 10.427 -1.880 -28.783 1.00 69.38 331 SER A CA 1
ATOM 2616 C C . SER A 1 331 ? 11.310 -2.722 -29.727 1.00 69.38 331 SER A C 1
ATOM 2618 O O . SER A 1 331 ? 10.892 -3.785 -30.179 1.00 69.38 331 SER A O 1
ATOM 2620 N N . SER A 1 332 ? 12.527 -2.268 -30.042 1.00 81.75 332 SER A N 1
ATOM 2621 C CA . SER A 1 332 ? 13.530 -3.072 -30.758 1.00 81.75 332 SER A CA 1
ATOM 2622 C C . SER A 1 332 ? 14.131 -4.177 -29.880 1.00 81.75 332 SER A C 1
ATOM 2624 O O . SER A 1 332 ? 13.919 -4.223 -28.668 1.00 81.75 332 SER A O 1
ATOM 2626 N N . HIS A 1 333 ? 14.905 -5.076 -30.495 1.00 79.25 333 HIS A N 1
ATOM 2627 C CA . HIS A 1 333 ? 15.640 -6.105 -29.764 1.00 79.25 333 HIS A CA 1
ATOM 2628 C C . HIS A 1 333 ? 16.556 -5.500 -28.691 1.00 79.25 333 HIS A C 1
ATOM 2630 O O . HIS A 1 333 ? 17.220 -4.483 -28.915 1.00 79.25 333 HIS A O 1
ATOM 2636 N N . LEU A 1 334 ? 16.596 -6.170 -27.539 1.00 81.25 334 LEU A N 1
ATOM 2637 C CA . LEU A 1 334 ? 17.460 -5.832 -26.414 1.00 81.25 334 LEU A CA 1
ATOM 2638 C C . LEU A 1 334 ? 18.931 -5.807 -26.838 1.00 81.25 334 LEU A C 1
ATOM 2640 O O . LEU A 1 334 ? 19.416 -6.714 -27.515 1.00 81.25 334 LEU A O 1
ATOM 2644 N N . LYS A 1 335 ? 19.639 -4.770 -26.395 1.00 86.19 335 LYS A N 1
ATOM 2645 C CA . LYS A 1 335 ? 21.098 -4.672 -26.468 1.00 86.19 335 LYS A CA 1
ATOM 2646 C C . LYS A 1 335 ? 21.660 -4.545 -25.064 1.00 86.19 335 LYS A C 1
ATOM 2648 O O . LYS A 1 335 ? 21.182 -3.699 -24.312 1.00 86.19 335 LYS A O 1
ATOM 2653 N N . GLU A 1 336 ? 22.662 -5.352 -24.743 1.00 87.12 336 GLU A N 1
ATOM 2654 C CA . GLU A 1 336 ? 23.240 -5.452 -23.401 1.00 87.12 336 GLU A CA 1
ATOM 2655 C C . GLU A 1 336 ? 24.563 -4.702 -23.279 1.00 87.12 336 GLU A C 1
ATOM 2657 O O . GLU A 1 336 ? 25.341 -4.607 -24.236 1.00 87.12 336 GLU A O 1
ATOM 2662 N N . TYR A 1 337 ? 24.793 -4.137 -22.094 1.00 88.38 337 TYR A N 1
ATOM 2663 C CA . TYR A 1 337 ? 25.966 -3.336 -21.789 1.00 88.38 337 TYR A CA 1
ATOM 2664 C C . TYR A 1 337 ? 26.419 -3.506 -20.339 1.00 88.38 337 TYR A C 1
ATOM 2666 O O . TYR A 1 337 ? 25.609 -3.579 -19.419 1.00 88.38 337 TYR A O 1
ATOM 2674 N N . ILE A 1 338 ? 27.731 -3.456 -20.123 1.00 86.94 338 ILE A N 1
ATOM 2675 C CA . ILE A 1 338 ? 28.349 -3.345 -18.801 1.00 86.94 338 ILE A CA 1
ATOM 2676 C C . ILE A 1 338 ? 28.807 -1.901 -18.594 1.00 86.94 338 ILE A C 1
ATOM 2678 O O . ILE A 1 338 ? 29.693 -1.418 -19.302 1.00 86.94 338 ILE A O 1
ATOM 2682 N N . VAL A 1 339 ? 28.229 -1.224 -17.607 1.00 86.94 339 VAL A N 1
ATOM 2683 C CA . VAL A 1 339 ? 28.658 0.094 -17.130 1.00 86.94 339 VAL A CA 1
ATOM 2684 C C . VAL A 1 339 ? 29.784 -0.094 -16.112 1.00 86.94 339 VAL A C 1
ATOM 2686 O O . VAL A 1 339 ? 29.624 -0.838 -15.151 1.00 86.94 339 VAL A O 1
ATOM 2689 N N . LYS A 1 340 ? 30.923 0.567 -16.328 1.00 85.38 340 LYS A N 1
ATOM 2690 C CA . LYS A 1 340 ? 32.123 0.537 -15.465 1.00 85.38 340 LYS A CA 1
ATOM 2691 C C . LYS A 1 340 ? 32.427 1.878 -14.792 1.00 85.38 340 LYS A C 1
ATOM 2693 O O . LYS A 1 340 ? 33.336 1.977 -13.977 1.00 85.38 340 LYS A O 1
ATOM 2698 N N . ASP A 1 341 ? 31.715 2.936 -15.174 1.00 86.31 341 ASP A N 1
ATOM 2699 C CA . ASP A 1 341 ? 31.920 4.273 -14.620 1.00 86.31 341 ASP A CA 1
ATOM 2700 C C . ASP A 1 341 ? 31.263 4.372 -13.235 1.00 86.31 341 ASP A C 1
ATOM 2702 O O . ASP A 1 341 ? 30.042 4.466 -13.128 1.00 86.31 341 ASP A O 1
ATOM 2706 N N . ASN A 1 342 ? 32.076 4.368 -12.174 1.00 82.94 342 ASN A N 1
ATOM 2707 C CA . ASN A 1 342 ? 31.601 4.412 -10.786 1.00 82.94 342 ASN A CA 1
ATOM 2708 C C . ASN A 1 342 ? 30.714 5.628 -10.481 1.00 82.94 342 ASN A C 1
ATOM 2710 O O . ASN A 1 342 ? 29.778 5.518 -9.691 1.00 82.94 342 ASN A O 1
ATOM 2714 N N . ASN A 1 343 ? 30.974 6.784 -11.103 1.00 83.12 343 ASN A N 1
ATOM 2715 C CA . ASN A 1 343 ? 30.143 7.971 -10.900 1.00 83.12 343 ASN A CA 1
ATOM 2716 C C . ASN A 1 343 ? 28.779 7.800 -11.569 1.00 83.12 343 ASN A C 1
ATOM 2718 O O . ASN A 1 343 ? 27.767 8.170 -10.979 1.00 83.12 343 ASN A O 1
ATOM 2722 N N . LEU A 1 344 ? 28.743 7.230 -12.775 1.00 78.50 344 LEU A N 1
ATOM 2723 C CA . LEU A 1 344 ? 27.500 6.927 -13.484 1.00 78.50 344 LEU A CA 1
ATOM 2724 C C . LEU A 1 344 ? 26.691 5.846 -12.758 1.00 78.50 344 LEU A C 1
ATOM 2726 O O . LEU A 1 344 ? 25.484 6.001 -12.601 1.00 78.50 344 LEU A O 1
ATOM 2730 N N . ILE A 1 345 ? 27.353 4.795 -12.265 1.00 78.75 345 ILE A N 1
ATOM 2731 C CA . ILE A 1 345 ? 26.728 3.747 -11.448 1.00 78.75 345 ILE A CA 1
ATOM 2732 C C . ILE A 1 345 ? 26.128 4.361 -10.184 1.00 78.75 345 ILE A C 1
ATOM 2734 O O . ILE A 1 345 ? 24.951 4.152 -9.909 1.00 78.75 345 ILE A O 1
ATOM 2738 N N . LYS A 1 346 ? 26.895 5.178 -9.452 1.00 78.06 346 LYS A N 1
ATOM 2739 C CA . LYS A 1 346 ? 26.402 5.866 -8.256 1.00 78.06 346 LYS A CA 1
ATOM 2740 C C . LYS A 1 346 ? 25.209 6.766 -8.569 1.00 78.06 346 LYS A C 1
ATOM 2742 O O . LYS A 1 346 ? 24.201 6.677 -7.888 1.00 78.06 346 LYS A O 1
ATOM 2747 N N . GLN A 1 347 ? 25.283 7.583 -9.621 1.00 76.75 347 GLN A N 1
ATOM 2748 C CA . GLN A 1 347 ? 24.162 8.430 -10.043 1.00 76.75 347 GLN A CA 1
ATOM 2749 C C . GLN A 1 347 ? 22.925 7.614 -10.408 1.00 76.75 347 GLN A C 1
ATOM 2751 O O . GLN A 1 347 ? 21.809 8.054 -10.141 1.00 76.75 347 GLN A O 1
ATOM 2756 N N . LEU A 1 348 ? 23.109 6.446 -11.020 1.00 72.88 348 LEU A N 1
ATOM 2757 C CA . LEU A 1 348 ? 22.019 5.561 -11.385 1.00 72.88 348 LEU A CA 1
ATOM 2758 C C . LEU A 1 348 ? 21.385 4.917 -10.152 1.00 72.88 348 LEU A C 1
ATOM 2760 O O . LEU A 1 348 ? 20.169 4.981 -10.023 1.00 72.88 348 LEU A O 1
ATOM 2764 N N . VAL A 1 349 ? 22.182 4.392 -9.219 1.00 72.38 349 VAL A N 1
ATOM 2765 C CA . VAL A 1 349 ? 21.690 3.872 -7.933 1.00 72.38 349 VAL A CA 1
ATOM 2766 C C . VAL A 1 349 ? 20.993 4.975 -7.136 1.00 72.38 349 VAL A C 1
ATOM 2768 O O . VAL A 1 349 ? 19.869 4.777 -6.690 1.00 72.38 349 VAL A O 1
ATOM 2771 N N . ASP A 1 350 ? 21.601 6.158 -7.023 1.00 72.00 350 ASP A N 1
ATOM 2772 C CA . ASP A 1 350 ? 21.034 7.311 -6.320 1.00 72.00 350 ASP A CA 1
ATOM 2773 C C . ASP A 1 350 ? 19.735 7.786 -6.973 1.00 72.00 350 ASP A C 1
ATOM 2775 O O . ASP A 1 350 ? 18.795 8.120 -6.264 1.00 72.00 350 ASP A O 1
ATOM 2779 N N . SER A 1 351 ? 19.656 7.810 -8.307 1.00 70.88 351 SER A N 1
ATOM 2780 C CA . SER A 1 351 ? 18.430 8.191 -9.017 1.00 70.88 351 SER A CA 1
ATOM 2781 C C . SER A 1 351 ? 17.363 7.121 -8.863 1.00 70.88 351 SER A C 1
ATOM 2783 O O . SER A 1 351 ? 16.247 7.456 -8.536 1.00 70.88 351 SER A O 1
ATOM 2785 N N . ILE A 1 352 ? 17.677 5.836 -9.017 1.00 68.81 352 ILE A N 1
ATOM 2786 C CA . ILE A 1 352 ? 16.715 4.743 -8.815 1.00 68.81 352 ILE A CA 1
ATOM 2787 C C . ILE A 1 352 ? 16.178 4.758 -7.391 1.00 68.81 352 ILE A C 1
ATOM 2789 O O . ILE A 1 352 ? 14.967 4.745 -7.199 1.00 68.81 352 ILE A O 1
ATOM 2793 N N . ASN A 1 353 ? 17.073 4.817 -6.404 1.00 66.12 353 ASN A N 1
ATOM 2794 C CA . ASN A 1 353 ? 16.698 4.902 -5.004 1.00 66.12 353 ASN A CA 1
ATOM 2795 C C . ASN A 1 353 ? 15.877 6.161 -4.776 1.00 66.12 353 ASN A C 1
ATOM 2797 O O . ASN A 1 353 ? 14.760 6.053 -4.295 1.00 66.12 353 ASN A O 1
ATOM 2801 N N . HIS A 1 354 ? 16.375 7.338 -5.160 1.00 63.25 354 HIS A N 1
ATOM 2802 C CA . HIS A 1 354 ? 15.636 8.578 -4.978 1.00 63.25 354 HIS A CA 1
ATOM 2803 C C . HIS A 1 354 ? 14.280 8.507 -5.645 1.00 63.25 354 HIS A C 1
ATOM 2805 O O . HIS A 1 354 ? 13.331 8.818 -4.973 1.00 63.25 354 HIS A O 1
ATOM 2811 N N . SER A 1 355 ? 14.148 8.061 -6.886 1.00 62.16 355 SER A N 1
ATOM 2812 C CA . SER A 1 355 ? 12.876 8.077 -7.588 1.00 62.16 355 SER A CA 1
ATOM 2813 C C . SER A 1 355 ? 11.893 7.039 -7.026 1.00 62.16 355 SER A C 1
ATOM 2815 O O . SER A 1 355 ? 10.740 7.377 -6.760 1.00 62.16 355 SER A O 1
ATOM 2817 N N . ILE A 1 356 ? 12.353 5.809 -6.742 1.00 57.56 356 ILE A N 1
ATOM 2818 C CA . ILE A 1 356 ? 11.558 4.811 -6.006 1.00 57.56 356 ILE A CA 1
ATOM 2819 C C . ILE A 1 356 ? 11.110 5.413 -4.677 1.00 57.56 356 ILE A C 1
ATOM 2821 O O . ILE A 1 356 ? 9.932 5.348 -4.363 1.00 57.56 356 ILE A O 1
ATOM 2825 N N . TYR A 1 357 ? 12.020 6.030 -3.924 1.00 52.47 357 TYR A N 1
ATOM 2826 C CA . TYR A 1 357 ? 11.744 6.615 -2.618 1.00 52.47 357 TYR A CA 1
ATOM 2827 C C . TYR A 1 357 ? 11.139 8.021 -2.661 1.00 52.47 357 TYR A C 1
ATOM 2829 O O . TYR A 1 357 ? 10.695 8.436 -1.612 1.00 52.47 357 TYR A O 1
ATOM 2837 N N . SER A 1 358 ? 11.058 8.742 -3.783 1.00 51.34 358 SER A N 1
ATOM 2838 C CA . SER A 1 358 ? 10.550 10.126 -3.893 1.00 51.34 358 SER A CA 1
ATOM 2839 C C . SER A 1 358 ? 9.093 10.151 -4.319 1.00 51.34 358 SER A C 1
ATOM 2841 O O . SER A 1 358 ? 8.351 11.059 -3.961 1.00 51.34 358 SER A O 1
ATOM 2843 N N . GLU A 1 359 ? 8.599 9.085 -4.956 1.00 48.75 359 GLU A N 1
ATOM 2844 C CA . GLU A 1 359 ? 7.171 8.773 -4.795 1.00 48.75 359 GLU A CA 1
ATOM 2845 C C . GLU A 1 359 ? 6.793 8.670 -3.302 1.00 48.75 359 GLU A C 1
ATOM 2847 O O . GLU A 1 359 ? 5.656 8.940 -2.909 1.00 48.75 359 GLU A O 1
ATOM 2852 N N . TYR A 1 360 ? 7.785 8.363 -2.462 1.00 44.25 360 TYR A N 1
ATOM 2853 C CA . TYR A 1 360 ? 7.695 8.165 -1.024 1.00 44.25 360 TYR A CA 1
ATOM 2854 C C . TYR A 1 360 ? 8.471 9.201 -0.176 1.00 44.25 360 TYR A C 1
ATOM 2856 O O . TYR A 1 360 ? 8.655 8.989 1.021 1.00 44.25 360 TYR A O 1
ATOM 2864 N N . SER A 1 361 ? 8.928 10.319 -0.753 1.00 34.38 361 SER A N 1
ATOM 2865 C CA . SER A 1 361 ? 9.623 11.416 -0.057 1.00 34.38 361 SER A CA 1
ATOM 2866 C C . SER A 1 361 ? 9.352 12.727 -0.802 1.00 34.38 361 SER A C 1
ATOM 2868 O O . SER A 1 361 ? 9.383 12.768 -2.025 1.00 34.38 361 SER A O 1
ATOM 2870 N N . LEU A 1 362 ? 8.859 13.737 -0.099 1.00 34.88 362 LEU A N 1
ATOM 2871 C CA . LEU A 1 362 ? 8.569 15.091 -0.554 1.00 34.88 362 LEU A CA 1
ATOM 2872 C C . LEU A 1 362 ? 9.383 16.054 0.297 1.00 34.88 362 LEU A C 1
ATOM 2874 O O . LEU A 1 362 ? 9.254 15.988 1.544 1.00 34.88 362 LEU A O 1
#

Foldseek 3Di:
DDDDDDDDDDPPPPDPPPDDDPPPPPVQAEEEEEELLCLLQVLLRLLLCLQLVGHYHYDFPVCLVVDDDDQSHEYEYQEDCVRPPCVSQVSHHYDYQYDPDSQSSLLSSQVVSCVNPQAQEEEEEASLDLQQSLLCSLDNHRYGHDYPDPVSLVVVLVSCVVSVRLAYEYQEDCVRPNVVSCVVNVYHYQYDPDSQVSQDSSQDDQPLEEQEDEGALSVRSNVSSNVCNVSVHGYGYDHDPAWFWFKFFQDPPDRSGSGTHGQGCPVLVVVLVVVVVVCVVVVVCQFKAWDDDDPDDFGMWIATPLKIKTWHDPDLPDDDQWIKIWIDDNNHDITIMIGRPPVSSVSVSCSVCCRVCVSSHD